Protein AF-0000000081563243 (afdb_homodimer)

Radius of gyration: 17.94 Å; Cα contacts (8 Å, |Δi|>4): 185; chains: 2; bounding box: 34×56×51 Å

InterPro domains:
  IPR045011 Arogenate dehydrogenase 1/2 [PTHR43207] (1-95)
  IPR059064 TYRAAT2-like, C-terminal domain [PF26213] (26-97)

Organism: NCBI:txid168488

Sequence (200 aa):
MMEMTCEVHDKLSARSQFLTHTIGRVFSEMEVEPTPIDTKGFQKLVQVKDSTSRDSFDLFSGLFIHNRFAKEQLMNIELAVETITQQLVKRMNEEADPSIMMEMTCEVHDKLSARSQFLTHTIGRVFSEMEVEPTPIDTKGFQKLVQVKDSTSRDSFDLFSGLFIHNRFAKEQLMNIELAVETITQQLVKRMNEEADPSI

Secondary structure (DSSP, 8-state):
-----HHHHHHHHHHHHHHHHHHHHHHHHTT----TT--HHHHHHHHHHHHHHTS-HHHHHHHHHT-TTHHHHHHHHHHHHHHHHHHHHHHHHHHH-TT-/-----HHHHHHHHHHHHHHHHHHHHHHHHTT----TT--HHHHHHHHHHHHHHTS-HHHHHHHHHT-TTHHHHHHHHHHHHHHHHHHHHHHHHHHH-TT-

Structure (mmCIF, N/CA/C/O backbone):
data_AF-0000000081563243-model_v1
#
loop_
_entity.id
_entity.type
_entity.pdbx_description
1 polymer 'Uncharacterized protein'
#
loop_
_atom_site.group_PDB
_atom_site.id
_atom_site.type_symbol
_atom_site.label_atom_id
_atom_site.label_alt_id
_atom_site.label_comp_id
_atom_site.label_asym_id
_atom_site.label_entity_id
_atom_site.label_seq_id
_atom_site.pdbx_PDB_ins_code
_atom_site.Cartn_x
_atom_site.Cartn_y
_atom_site.Cartn_z
_atom_site.occupancy
_atom_site.B_iso_or_equiv
_atom_site.auth_seq_id
_atom_site.auth_comp_id
_atom_site.auth_asym_id
_atom_site.auth_atom_id
_atom_site.pdbx_PDB_model_num
ATOM 1 N N . MET A 1 1 ? -12.469 25.234 -12.297 1 55.84 1 MET A N 1
ATOM 2 C CA . MET A 1 1 ? -11.953 25.125 -10.938 1 55.84 1 MET A CA 1
ATOM 3 C C . MET A 1 1 ? -13.07 24.797 -9.953 1 55.84 1 MET A C 1
ATOM 5 O O . MET A 1 1 ? -14.164 25.359 -10.039 1 55.84 1 MET A O 1
ATOM 9 N N . MET A 1 2 ? -13.227 23.438 -9.609 1 67.94 2 MET A N 1
ATOM 10 C CA . MET A 1 2 ? -14.344 23.047 -8.758 1 67.94 2 MET A CA 1
ATOM 11 C C . MET A 1 2 ? -14.352 23.875 -7.473 1 67.94 2 MET A C 1
ATOM 13 O O . MET A 1 2 ? -13.297 24.156 -6.906 1 67.94 2 MET A O 1
ATOM 17 N N . GLU A 1 3 ? -15.438 24.469 -7.305 1 85.25 3 GLU A N 1
ATOM 18 C CA . GLU A 1 3 ? -15.625 25.297 -6.121 1 85.25 3 GLU A CA 1
ATOM 19 C C . GLU A 1 3 ? -15.547 24.469 -4.844 1 85.25 3 GLU A C 1
ATOM 21 O O . GLU A 1 3 ? -16.266 23.469 -4.703 1 85.25 3 GLU A O 1
ATOM 26 N N . MET A 1 4 ? -14.484 24.562 -4.047 1 89.69 4 MET A N 1
ATOM 27 C CA . MET A 1 4 ? -14.375 23.969 -2.715 1 89.69 4 MET A CA 1
ATOM 28 C C . MET A 1 4 ? -13.82 24.984 -1.72 1 89.69 4 MET A C 1
ATOM 30 O O . MET A 1 4 ? -13.172 25.953 -2.113 1 89.69 4 MET A O 1
ATOM 34 N N . THR A 1 5 ? -14.266 24.766 -0.479 1 94.31 5 THR A N 1
ATOM 35 C CA . THR A 1 5 ? -13.719 25.625 0.562 1 94.31 5 THR A CA 1
ATOM 36 C C . THR A 1 5 ? -12.258 25.266 0.838 1 94.31 5 THR A C 1
ATOM 38 O O . THR A 1 5 ? -11.797 24.188 0.49 1 94.31 5 THR A O 1
ATOM 41 N N . CYS A 1 6 ? -11.523 26.25 1.399 1 93.88 6 CYS A N 1
ATOM 42 C CA . CYS A 1 6 ? -10.133 26.016 1.777 1 93.88 6 CYS A CA 1
ATOM 43 C C . CYS A 1 6 ? -10.016 24.828 2.723 1 93.88 6 CYS A C 1
ATOM 45 O O . CYS A 1 6 ? -9.062 24.047 2.633 1 93.88 6 CYS A O 1
ATOM 47 N N . GLU A 1 7 ? -11 24.656 3.561 1 93.5 7 GLU A N 1
ATOM 48 C CA . GLU A 1 7 ? -10.992 23.562 4.527 1 93.5 7 GLU A CA 1
ATOM 49 C C . GLU A 1 7 ? -11.102 22.203 3.834 1 93.5 7 GLU A C 1
ATOM 51 O O . GLU A 1 7 ? -10.352 21.281 4.152 1 93.5 7 GLU A O 1
ATOM 56 N N . VAL A 1 8 ? -12.039 22.125 2.938 1 94.81 8 VAL A N 1
ATOM 57 C CA . VAL A 1 8 ? -12.227 20.875 2.193 1 94.81 8 VAL A CA 1
ATOM 58 C C . VAL A 1 8 ? -10.992 20.594 1.338 1 94.81 8 VAL A C 1
ATOM 60 O O . VAL A 1 8 ? -10.523 19.469 1.272 1 94.81 8 VAL A O 1
ATOM 63 N N . HIS A 1 9 ? -10.539 21.625 0.749 1 96.12 9 HIS A N 1
ATOM 64 C CA . HIS A 1 9 ? -9.336 21.516 -0.06 1 96.12 9 HIS A CA 1
ATOM 65 C C . HIS A 1 9 ? -8.172 20.953 0.756 1 96.12 9 HIS A C 1
ATOM 67 O O . HIS A 1 9 ? -7.543 19.984 0.35 1 96.12 9 HIS A O 1
ATOM 73 N N . ASP A 1 10 ? -7.906 21.5 1.882 1 93.88 10 ASP A N 1
ATOM 74 C CA . ASP A 1 10 ? -6.801 21.078 2.742 1 93.88 10 ASP A CA 1
ATOM 75 C C . ASP A 1 10 ? -6.98 19.641 3.217 1 93.88 10 ASP A C 1
ATOM 77 O O . ASP A 1 10 ? -6.016 18.875 3.285 1 93.88 10 ASP A O 1
ATOM 81 N N . LYS A 1 11 ? -8.141 19.297 3.531 1 94.31 11 LYS A N 1
ATOM 82 C CA . LYS A 1 11 ? -8.445 17.938 3.988 1 94.31 11 LYS A CA 1
ATOM 83 C C . LYS A 1 11 ? -8.133 16.906 2.908 1 94.31 11 LYS A C 1
ATOM 85 O O . LYS A 1 11 ? -7.461 15.914 3.17 1 94.31 11 LYS A O 1
ATOM 90 N N . LEU A 1 12 ? -8.617 17.188 1.706 1 95.75 12 LEU A N 1
ATOM 91 C CA . LEU A 1 12 ? -8.414 16.266 0.588 1 95.75 12 LEU A CA 1
ATOM 92 C C . LEU A 1 12 ? -6.938 16.172 0.224 1 95.75 12 LEU A C 1
ATOM 94 O O . LEU A 1 12 ? -6.434 15.078 -0.053 1 95.75 12 LEU A O 1
ATOM 98 N N . SER A 1 13 ? -6.293 17.328 0.278 1 96.56 13 SER A N 1
ATOM 99 C CA . SER A 1 13 ? -4.871 17.359 -0.043 1 96.56 13 SER A CA 1
ATOM 100 C C . SER A 1 13 ? -4.055 16.562 0.966 1 96.56 13 SER A C 1
ATOM 102 O O . SER A 1 13 ? -3.211 15.75 0.585 1 96.56 13 SER A O 1
ATOM 104 N N . ALA A 1 14 ? -4.32 16.781 2.219 1 95.44 14 ALA A N 1
ATOM 105 C CA . ALA A 1 14 ? -3.58 16.094 3.279 1 95.44 14 ALA A CA 1
ATOM 106 C C . ALA A 1 14 ? -3.811 14.594 3.23 1 95.44 14 ALA A C 1
ATOM 108 O O . ALA A 1 14 ? -2.871 13.805 3.389 1 95.44 14 ALA A O 1
ATOM 109 N N . ARG A 1 15 ? -4.988 14.195 2.969 1 96.25 15 ARG A N 1
ATOM 110 C CA . ARG A 1 15 ? -5.32 12.773 2.898 1 96.25 15 ARG A CA 1
ATOM 111 C C . ARG A 1 15 ? -4.586 12.094 1.746 1 96.25 15 ARG A C 1
ATOM 113 O O . ARG A 1 15 ? -3.965 11.047 1.93 1 96.25 15 ARG A O 1
ATOM 120 N N . SER A 1 16 ? -4.66 12.711 0.57 1 97.81 16 SER A N 1
ATOM 121 C CA . SER A 1 16 ? -4.027 12.133 -0.612 1 97.81 16 SER A CA 1
ATOM 122 C C . SER A 1 16 ? -2.512 12.062 -0.447 1 97.81 16 SER A C 1
ATOM 124 O O . SER A 1 16 ? -1.89 11.062 -0.812 1 97.81 16 SER A O 1
ATOM 126 N N . GLN A 1 17 ? -1.971 13.133 0.126 1 97.75 17 GLN A N 1
ATOM 127 C CA . GLN A 1 17 ? -0.528 13.156 0.344 1 97.75 17 GLN A CA 1
ATOM 128 C C . GLN A 1 17 ? -0.112 12.117 1.377 1 97.75 17 GLN A C 1
ATOM 130 O O . GLN A 1 17 ? 0.866 11.391 1.176 1 97.75 17 GLN A O 1
ATOM 135 N N . PHE A 1 18 ? -0.874 11.977 2.408 1 98.62 18 PHE A N 1
ATOM 136 C CA . PHE A 1 18 ? -0.539 11.023 3.465 1 98.62 18 PHE A CA 1
ATOM 137 C C . PHE A 1 18 ? -0.599 9.594 2.945 1 98.62 18 PHE A C 1
ATOM 139 O O . PHE A 1 18 ? 0.328 8.812 3.162 1 98.62 18 PHE A O 1
ATOM 146 N N . LEU A 1 19 ? -1.654 9.258 2.236 1 98.62 19 LEU A N 1
ATOM 147 C CA . LEU A 1 19 ? -1.824 7.91 1.7 1 98.62 19 LEU A CA 1
ATOM 148 C C . LEU A 1 19 ? -0.729 7.586 0.691 1 98.62 19 LEU A C 1
ATOM 150 O O . LEU A 1 19 ? -0.174 6.484 0.702 1 98.62 19 LEU A O 1
ATOM 154 N N . THR A 1 20 ? -0.361 8.562 -0.143 1 98.81 20 THR A N 1
ATOM 155 C CA . THR A 1 20 ? 0.676 8.383 -1.153 1 98.81 20 THR A CA 1
ATOM 156 C C . THR A 1 20 ? 2.027 8.109 -0.5 1 98.81 20 THR A C 1
ATOM 158 O O . THR A 1 20 ? 2.707 7.145 -0.854 1 98.81 20 THR A O 1
ATOM 161 N N . HIS A 1 21 ? 2.365 8.93 0.481 1 98.88 21 HIS A N 1
ATOM 162 C CA . HIS A 1 21 ? 3.641 8.766 1.172 1 98.88 21 HIS A CA 1
ATOM 163 C C . HIS A 1 21 ? 3.682 7.461 1.958 1 98.88 21 HIS A C 1
ATOM 165 O O . HIS A 1 21 ? 4.73 6.82 2.047 1 98.88 21 HIS A O 1
ATOM 171 N N . THR A 1 22 ? 2.586 7.062 2.525 1 98.81 22 THR A N 1
ATOM 172 C CA . THR A 1 22 ? 2.553 5.824 3.295 1 98.81 22 THR A CA 1
ATOM 173 C C . THR A 1 22 ? 2.881 4.629 2.408 1 98.81 22 THR A C 1
ATOM 175 O O . TH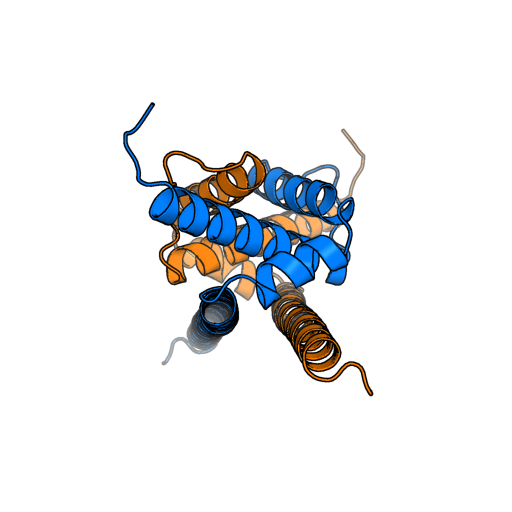R A 1 22 ? 3.748 3.818 2.746 1 98.81 22 THR A O 1
ATOM 178 N N . ILE A 1 23 ? 2.279 4.551 1.239 1 98.88 23 ILE A N 1
ATOM 179 C CA . ILE A 1 23 ? 2.521 3.434 0.333 1 98.88 23 ILE A CA 1
ATOM 180 C C . ILE A 1 23 ? 3.969 3.469 -0.155 1 98.88 23 ILE A C 1
ATOM 182 O O . ILE A 1 23 ? 4.645 2.438 -0.189 1 98.88 23 ILE A O 1
ATOM 186 N N . GLY A 1 24 ? 4.426 4.645 -0.528 1 98.81 24 GLY A N 1
ATOM 187 C CA . GLY A 1 24 ? 5.812 4.762 -0.949 1 98.81 24 GLY A CA 1
ATOM 188 C C . GLY A 1 24 ? 6.801 4.305 0.111 1 98.81 24 GLY A C 1
ATOM 189 O O . GLY A 1 24 ? 7.762 3.596 -0.192 1 98.81 24 GLY A O 1
ATOM 190 N N . ARG A 1 25 ? 6.566 4.68 1.314 1 98.75 25 ARG A N 1
ATOM 191 C CA . ARG A 1 25 ? 7.461 4.336 2.414 1 98.75 25 ARG A CA 1
ATOM 192 C C . ARG A 1 25 ? 7.391 2.848 2.734 1 98.75 25 ARG A C 1
ATOM 194 O O . ARG A 1 25 ? 8.406 2.232 3.072 1 98.75 25 ARG A O 1
ATOM 201 N N . VAL A 1 26 ? 6.215 2.289 2.68 1 98.81 26 VAL A N 1
ATOM 202 C CA . VAL A 1 26 ? 6.062 0.851 2.869 1 98.81 26 VAL A CA 1
ATOM 203 C C . VAL A 1 26 ? 6.902 0.104 1.835 1 98.81 26 VAL A C 1
ATOM 205 O O . VAL A 1 26 ? 7.664 -0.803 2.182 1 98.81 26 VAL A O 1
ATOM 208 N N . PHE A 1 27 ? 6.836 0.509 0.575 1 98.75 27 PHE A N 1
ATOM 209 C CA . PHE A 1 27 ? 7.586 -0.147 -0.491 1 98.75 27 PHE A CA 1
ATOM 210 C C . PHE A 1 27 ? 9.078 0.096 -0.331 1 98.75 27 PHE A C 1
ATOM 212 O O . PHE A 1 27 ? 9.891 -0.766 -0.67 1 98.75 27 PHE A O 1
ATOM 219 N N . SER A 1 28 ? 9.438 1.279 0.193 1 98.69 28 SER A N 1
ATOM 220 C CA . SER A 1 28 ? 10.836 1.542 0.49 1 98.69 28 SER A CA 1
ATOM 221 C C . SER A 1 28 ? 11.359 0.608 1.578 1 98.69 28 SER A C 1
ATOM 223 O O . SER A 1 28 ? 12.453 0.05 1.456 1 98.69 28 SER A O 1
ATOM 225 N N . GLU A 1 29 ? 10.562 0.466 2.631 1 98.44 29 GLU A N 1
ATOM 226 C CA . GLU A 1 29 ? 10.914 -0.44 3.721 1 98.44 29 GLU A CA 1
ATOM 227 C C . GLU A 1 29 ? 11.086 -1.87 3.215 1 98.44 29 GLU A C 1
ATOM 229 O O . GLU A 1 29 ? 11.961 -2.602 3.688 1 98.44 29 GLU A O 1
ATOM 234 N N . MET A 1 30 ? 10.328 -2.26 2.197 1 98.31 30 MET A N 1
ATOM 235 C CA . MET A 1 30 ? 10.367 -3.6 1.619 1 98.31 30 MET A CA 1
ATOM 236 C C . MET A 1 30 ? 11.492 -3.715 0.597 1 98.31 30 MET A C 1
ATOM 238 O O . MET A 1 30 ? 11.727 -4.789 0.038 1 98.31 30 MET A O 1
ATOM 242 N N . GLU A 1 31 ? 12.117 -2.611 0.288 1 97.88 31 GLU A N 1
ATOM 243 C CA . GLU A 1 31 ? 13.211 -2.566 -0.674 1 97.88 31 GLU A CA 1
ATOM 244 C C . GLU A 1 31 ? 12.758 -3.045 -2.051 1 97.88 31 GLU A C 1
ATOM 246 O O . GLU A 1 31 ? 13.461 -3.812 -2.709 1 97.88 31 GLU A O 1
ATOM 251 N N . VAL A 1 32 ? 11.578 -2.643 -2.438 1 98 32 VAL A N 1
ATOM 252 C CA . VAL A 1 32 ? 11.039 -2.984 -3.748 1 98 32 VAL A CA 1
ATOM 253 C C . VAL A 1 32 ? 11.797 -2.223 -4.836 1 98 32 VAL A C 1
ATOM 255 O O . VAL A 1 32 ? 12.039 -1.021 -4.707 1 98 32 VAL A O 1
ATOM 258 N N . GLU A 1 33 ? 12.211 -2.906 -5.859 1 97.12 33 GLU A N 1
ATOM 259 C CA . GLU A 1 33 ? 12.938 -2.316 -6.973 1 97.12 33 GLU A CA 1
ATOM 260 C C . GLU A 1 33 ? 12.305 -2.686 -8.312 1 97.12 33 GLU A C 1
ATOM 262 O O . GLU A 1 33 ? 11.641 -3.721 -8.422 1 97.12 33 GLU A O 1
ATOM 267 N N . PRO A 1 34 ? 12.492 -1.812 -9.312 1 97.06 34 PRO A N 1
ATOM 268 C CA . PRO A 1 34 ? 11.984 -2.145 -10.641 1 97.06 34 PRO A CA 1
ATOM 269 C C . PRO A 1 34 ? 12.617 -3.41 -11.219 1 97.06 34 PRO A C 1
ATOM 271 O O . PRO A 1 34 ? 13.734 -3.77 -10.844 1 97.06 34 PRO A O 1
ATOM 274 N N . THR A 1 35 ? 11.898 -4.086 -12.031 1 95.75 35 THR A N 1
ATOM 275 C CA . THR A 1 35 ? 12.398 -5.238 -12.766 1 95.75 35 THR A CA 1
ATOM 276 C C . THR A 1 35 ? 12.297 -5.004 -14.273 1 95.75 35 THR A C 1
ATOM 278 O O . THR A 1 35 ? 11.562 -4.117 -14.719 1 95.75 35 THR A O 1
ATOM 281 N N . PRO A 1 36 ? 12.977 -5.781 -15.07 1 94.88 36 PRO A N 1
ATOM 282 C CA . PRO A 1 36 ? 12.93 -5.602 -16.516 1 94.88 36 PRO A CA 1
ATOM 283 C C . PRO A 1 36 ? 11.57 -5.957 -17.125 1 94.88 36 PRO A C 1
ATOM 285 O O . PRO A 1 36 ? 11.305 -5.641 -18.281 1 94.88 36 PRO A O 1
ATOM 288 N N . ILE A 1 37 ? 10.633 -6.582 -16.312 1 96.12 37 ILE A N 1
ATOM 289 C CA . ILE A 1 37 ? 9.398 -7.07 -16.906 1 96.12 37 ILE A CA 1
ATOM 290 C C . ILE A 1 37 ? 8.195 -6.527 -16.141 1 96.12 37 ILE A C 1
ATOM 292 O O . ILE A 1 37 ? 7.141 -7.16 -16.094 1 96.12 37 ILE A O 1
ATOM 296 N N . ASP A 1 38 ? 8.414 -5.438 -15.547 1 96.56 38 ASP A N 1
ATOM 297 C CA . ASP A 1 38 ? 7.344 -4.867 -14.734 1 96.56 38 ASP A CA 1
ATOM 298 C C . ASP A 1 38 ? 6.098 -4.602 -15.578 1 96.56 38 ASP A C 1
ATOM 300 O O . ASP A 1 38 ? 6.199 -4.105 -16.703 1 96.56 38 ASP A O 1
ATOM 304 N N . THR A 1 39 ? 4.926 -4.949 -15.031 1 96.38 39 THR A N 1
ATOM 305 C CA . THR A 1 39 ? 3.66 -4.48 -15.586 1 96.38 39 THR A CA 1
ATOM 306 C C . THR A 1 39 ? 3.502 -2.979 -15.383 1 96.38 39 THR A C 1
ATOM 308 O O . THR A 1 39 ? 4.219 -2.377 -14.578 1 96.38 39 THR A O 1
ATOM 311 N N . LYS A 1 40 ? 2.557 -2.412 -16.031 1 97.31 40 LYS A N 1
ATOM 312 C CA . LYS A 1 40 ? 2.271 -0.991 -15.852 1 97.31 40 LYS A CA 1
ATOM 313 C C . LYS A 1 40 ? 1.858 -0.686 -14.414 1 97.31 40 LYS A C 1
ATOM 315 O O . LYS A 1 40 ? 2.271 0.328 -13.844 1 97.31 40 LYS A O 1
ATOM 320 N N . GLY A 1 41 ? 1.002 -1.52 -13.859 1 98.25 41 GLY A N 1
ATOM 321 C CA . GLY A 1 41 ? 0.572 -1.332 -12.484 1 98.25 41 GLY A CA 1
ATOM 322 C C . GLY A 1 41 ? 1.722 -1.321 -11.492 1 98.25 41 GLY A C 1
ATOM 323 O O . GLY A 1 41 ? 1.784 -0.458 -10.617 1 98.25 41 GLY A O 1
ATOM 324 N N . PHE A 1 42 ? 2.631 -2.195 -11.711 1 98.69 42 PHE A N 1
ATOM 325 C CA . PHE A 1 42 ? 3.773 -2.275 -10.812 1 98.69 42 PHE A CA 1
ATOM 326 C C . PHE A 1 42 ? 4.703 -1.084 -11.008 1 98.69 42 PHE A C 1
ATOM 328 O O . PHE A 1 42 ? 5.246 -0.549 -10.039 1 98.69 42 PHE A O 1
ATOM 335 N N . GLN A 1 43 ? 4.848 -0.638 -12.203 1 98.62 43 GLN A N 1
ATOM 336 C CA . GLN A 1 43 ? 5.652 0.544 -12.484 1 98.62 43 GLN A CA 1
ATOM 337 C C . GLN A 1 43 ? 5.113 1.768 -11.75 1 98.62 43 GLN A C 1
ATOM 339 O O . GLN A 1 43 ? 5.883 2.594 -11.258 1 98.62 43 GLN A O 1
ATOM 344 N N . LYS A 1 44 ? 3.809 1.881 -11.672 1 98.81 44 LYS A N 1
ATOM 345 C CA . LYS A 1 44 ? 3.191 2.992 -10.953 1 98.81 44 LYS A CA 1
ATOM 346 C C . LYS A 1 44 ? 3.553 2.959 -9.477 1 98.81 44 LYS A C 1
ATOM 348 O O . LYS A 1 44 ? 3.883 3.992 -8.891 1 98.81 44 LYS A O 1
ATOM 353 N N . LEU A 1 45 ? 3.525 1.773 -8.906 1 98.81 45 LEU A N 1
ATOM 354 C CA . LEU A 1 45 ? 3.861 1.629 -7.488 1 98.81 45 LEU A CA 1
ATOM 355 C C . LEU A 1 45 ? 5.328 1.969 -7.242 1 98.81 45 LEU A C 1
ATOM 357 O O . LEU A 1 45 ? 5.656 2.631 -6.254 1 98.81 45 LEU A O 1
ATOM 361 N N . VAL A 1 46 ? 6.18 1.537 -8.195 1 98.81 46 VAL A N 1
ATOM 362 C CA . VAL A 1 46 ? 7.605 1.818 -8.078 1 98.81 46 VAL A CA 1
ATOM 363 C C . VAL A 1 46 ? 7.852 3.32 -8.211 1 98.81 46 VAL A C 1
ATOM 365 O O . VAL A 1 46 ? 8.688 3.887 -7.5 1 98.81 46 VAL A O 1
ATOM 368 N N . GLN A 1 47 ? 7.121 3.945 -9.062 1 98.69 47 GLN A N 1
ATOM 369 C CA . GLN A 1 47 ? 7.25 5.387 -9.234 1 98.69 47 GLN A CA 1
ATOM 370 C C . GLN A 1 47 ? 6.816 6.137 -7.977 1 98.69 47 GLN A C 1
ATOM 372 O O . GLN A 1 47 ? 7.441 7.125 -7.59 1 98.69 47 GLN A O 1
ATOM 377 N N . VAL A 1 48 ? 5.73 5.695 -7.383 1 98.81 48 VAL A N 1
ATOM 378 C CA . VAL A 1 48 ? 5.281 6.293 -6.133 1 98.81 48 VAL A CA 1
ATOM 379 C C . VAL A 1 48 ? 6.367 6.148 -5.07 1 98.81 48 VAL A C 1
ATOM 381 O O . VAL A 1 48 ? 6.711 7.117 -4.387 1 98.81 48 VAL A O 1
ATOM 384 N N . LYS A 1 49 ? 6.906 4.945 -4.957 1 98.88 49 LYS A N 1
ATOM 385 C CA . LYS A 1 49 ? 7.996 4.699 -4.016 1 98.88 49 LYS A CA 1
ATOM 386 C C . LYS A 1 49 ? 9.164 5.648 -4.266 1 98.88 49 LYS A C 1
ATOM 388 O O . LYS A 1 49 ? 9.656 6.293 -3.338 1 98.88 49 LYS A O 1
ATOM 393 N N . ASP A 1 50 ? 9.578 5.75 -5.512 1 98.44 50 ASP A N 1
ATOM 394 C CA . ASP A 1 50 ? 10.766 6.535 -5.844 1 98.44 50 ASP A CA 1
ATOM 395 C C . ASP A 1 50 ? 10.523 8.023 -5.586 1 98.44 50 ASP A C 1
ATOM 397 O O . ASP A 1 50 ? 11.414 8.719 -5.094 1 98.44 50 ASP A O 1
ATOM 401 N N . SER A 1 51 ? 9.336 8.438 -5.887 1 97.94 51 SER A N 1
ATOM 402 C CA . SER A 1 51 ? 9.016 9.844 -5.711 1 97.94 51 SER A CA 1
ATOM 403 C C . SER A 1 51 ? 8.945 10.219 -4.23 1 97.94 51 SER A C 1
ATOM 405 O O . SER A 1 51 ? 9.492 11.234 -3.816 1 97.94 51 SER A O 1
ATOM 407 N N . THR A 1 52 ? 8.312 9.43 -3.412 1 98.31 52 THR A N 1
ATOM 408 C CA . THR A 1 52 ? 8.141 9.75 -1.999 1 98.31 52 THR A CA 1
ATOM 409 C C . THR A 1 52 ? 9.445 9.523 -1.232 1 98.31 52 THR A C 1
ATOM 411 O O . THR A 1 52 ? 9.688 10.156 -0.204 1 98.31 52 THR A O 1
ATOM 414 N N . SER A 1 53 ? 10.328 8.625 -1.765 1 96.31 53 SER A N 1
ATOM 415 C CA . SER A 1 53 ? 11.602 8.359 -1.104 1 96.31 53 SER A CA 1
ATOM 416 C C . SER A 1 53 ? 12.539 9.562 -1.204 1 96.31 53 SER A C 1
ATOM 418 O O . SER A 1 53 ? 13.516 9.656 -0.457 1 96.31 53 SER A O 1
ATOM 420 N N . ARG A 1 54 ? 12.266 10.398 -2.105 1 97 54 ARG A N 1
ATOM 421 C CA . ARG A 1 54 ? 13.07 11.609 -2.262 1 97 54 ARG A CA 1
ATOM 422 C C . ARG A 1 54 ? 12.672 12.664 -1.231 1 97 54 ARG A C 1
ATOM 424 O O . ARG A 1 54 ? 13.43 13.594 -0.971 1 97 54 ARG A O 1
ATOM 431 N N . ASP A 1 55 ? 11.516 12.539 -0.701 1 97.56 55 ASP A N 1
ATOM 432 C CA . ASP A 1 55 ? 11.031 13.453 0.334 1 97.56 55 ASP A CA 1
ATOM 433 C C . ASP A 1 55 ? 11.562 13.047 1.708 1 97.56 55 ASP A C 1
ATOM 435 O O . ASP A 1 55 ? 11.812 11.867 1.962 1 97.56 55 ASP A O 1
ATOM 439 N N . SER A 1 56 ? 11.727 13.977 2.545 1 97.56 56 SER A N 1
ATOM 440 C CA . SER A 1 56 ? 12.211 13.719 3.896 1 97.56 56 SER A CA 1
ATOM 441 C C . SER A 1 56 ? 11.156 13 4.73 1 97.56 56 SER A C 1
ATOM 443 O O . SER A 1 56 ? 9.961 13.125 4.473 1 97.56 56 SER A O 1
ATOM 445 N N . PHE A 1 57 ? 11.641 12.281 5.711 1 97.5 57 PHE A N 1
ATOM 446 C CA . PHE A 1 57 ? 10.711 11.68 6.656 1 97.5 57 PHE A CA 1
ATOM 447 C C . PHE A 1 57 ? 9.969 12.758 7.445 1 97.5 57 PHE A C 1
ATOM 449 O O . PHE A 1 57 ? 8.812 12.562 7.836 1 97.5 57 PHE A O 1
ATOM 456 N N . ASP A 1 58 ? 10.602 13.93 7.594 1 97.56 58 ASP A N 1
ATOM 457 C CA . ASP A 1 58 ? 9.969 15.039 8.297 1 97.56 58 ASP A CA 1
ATOM 458 C C . ASP A 1 58 ? 8.703 15.492 7.578 1 97.56 58 ASP A C 1
ATOM 460 O O . ASP A 1 58 ? 7.707 15.844 8.219 1 97.56 58 ASP A O 1
ATOM 464 N N . LEU A 1 59 ? 8.828 15.555 6.312 1 97.81 59 LEU A N 1
ATOM 465 C CA . LEU A 1 59 ? 7.641 15.883 5.531 1 97.81 59 LEU A CA 1
ATOM 466 C C . LEU A 1 59 ? 6.531 14.859 5.766 1 97.81 59 LEU A C 1
ATOM 468 O O . LEU A 1 59 ? 5.398 15.227 6.082 1 97.81 59 LEU A O 1
ATOM 472 N N . PHE A 1 60 ? 6.898 13.594 5.676 1 98.5 60 PHE A N 1
ATOM 473 C CA . PHE A 1 60 ? 5.945 12.508 5.852 1 98.5 60 PHE A CA 1
ATOM 474 C C . PHE A 1 60 ? 5.359 12.523 7.258 1 98.5 60 PHE A C 1
ATOM 476 O O . PHE A 1 60 ? 4.137 12.484 7.426 1 98.5 60 PHE A O 1
ATOM 483 N N . SER A 1 61 ? 6.191 12.617 8.234 1 98.25 61 SER A N 1
ATOM 484 C CA . SER A 1 61 ? 5.688 12.625 9.609 1 98.25 61 SER A CA 1
ATOM 485 C C . SER A 1 61 ? 4.867 13.875 9.883 1 98.25 61 SER A C 1
ATOM 487 O O . SER A 1 61 ? 3.914 13.844 10.672 1 98.25 61 SER A O 1
ATOM 489 N N . GLY A 1 62 ? 5.184 15.023 9.273 1 97.81 62 GLY A N 1
ATOM 490 C CA . GLY A 1 62 ? 4.371 16.234 9.398 1 97.81 62 GLY A CA 1
ATOM 491 C C . GLY A 1 62 ? 2.949 16.047 8.906 1 97.81 62 GLY A C 1
ATOM 492 O O . GLY A 1 62 ? 2.004 16.547 9.516 1 97.81 62 GLY A O 1
ATOM 493 N N . LEU A 1 63 ? 2.76 15.312 7.785 1 98 63 LEU A N 1
ATOM 494 C CA . LEU A 1 63 ? 1.436 15.008 7.254 1 98 63 LEU A CA 1
ATOM 495 C C . LEU A 1 63 ? 0.622 14.195 8.25 1 98 63 LEU A C 1
ATOM 497 O O . LEU A 1 63 ? -0.604 14.312 8.305 1 98 63 LEU A O 1
ATOM 501 N N . PHE A 1 64 ? 1.331 13.383 9.07 1 98.5 64 PHE A N 1
ATOM 502 C CA . PHE A 1 64 ? 0.697 12.555 10.086 1 98.5 64 PHE A CA 1
ATOM 503 C C . PHE A 1 64 ? 0.376 13.375 11.328 1 98.5 64 PHE A C 1
ATOM 505 O O . PHE A 1 64 ? -0.761 13.375 11.805 1 98.5 64 PHE A O 1
ATOM 512 N N . ILE A 1 65 ? 1.312 14.172 11.797 1 97.69 65 ILE A N 1
ATOM 513 C CA . ILE A 1 65 ? 1.235 14.852 13.078 1 97.69 65 ILE A CA 1
ATOM 514 C C . ILE A 1 65 ? 0.256 16.016 12.992 1 97.69 65 ILE A C 1
ATOM 516 O O . ILE A 1 65 ? -0.479 16.297 13.938 1 97.69 65 ILE A O 1
ATOM 520 N N . HIS A 1 66 ? 0.172 16.703 11.789 1 95.19 66 HIS A N 1
ATOM 521 C CA . HIS A 1 66 ? -0.611 17.922 11.688 1 95.19 66 HIS A CA 1
ATOM 522 C C . HIS A 1 66 ? -1.933 17.672 10.969 1 95.19 66 HIS A C 1
ATOM 524 O O . HIS A 1 66 ? -2.646 18.625 10.617 1 95.19 66 HIS A O 1
ATOM 530 N N . ASN A 1 67 ? -2.199 16.469 10.672 1 95.38 67 ASN A N 1
ATOM 531 C CA . ASN A 1 67 ? -3.463 16.078 10.055 1 95.38 67 ASN A CA 1
ATOM 532 C C . ASN A 1 67 ? -4.32 15.258 11.016 1 95.38 67 ASN A C 1
ATOM 534 O O . ASN A 1 67 ? -4.008 14.102 11.297 1 95.38 67 ASN A O 1
ATOM 538 N N . ARG A 1 68 ? -5.402 15.781 11.477 1 93.88 68 ARG A N 1
ATOM 539 C CA . ARG A 1 6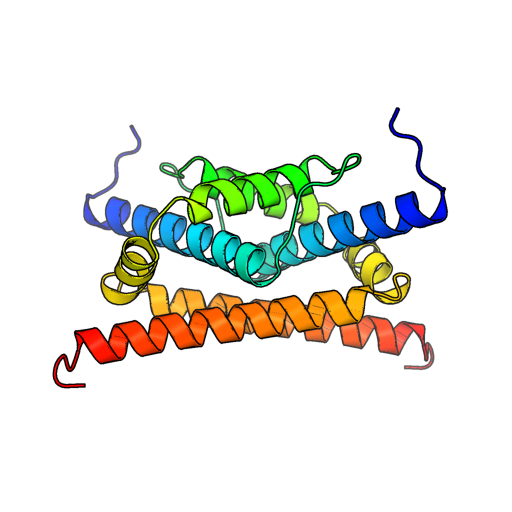8 ? -6.207 15.164 12.523 1 93.88 68 ARG A CA 1
ATOM 540 C C . ARG A 1 68 ? -6.824 13.859 12.039 1 93.88 68 ARG A C 1
ATOM 542 O O . ARG A 1 68 ? -7.258 13.031 12.852 1 93.88 68 ARG A O 1
ATOM 549 N N . PHE A 1 69 ? -6.879 13.594 10.766 1 94.75 69 PHE A N 1
ATOM 550 C CA . PHE A 1 69 ? -7.504 12.391 10.234 1 94.75 69 PHE A CA 1
ATOM 551 C C . PHE A 1 69 ? -6.453 11.328 9.906 1 94.75 69 PHE A C 1
ATOM 553 O O . PHE A 1 69 ? -6.789 10.203 9.547 1 94.75 69 PHE A O 1
ATOM 560 N N . ALA A 1 70 ? -5.18 11.703 10 1 97.25 70 ALA A N 1
ATOM 561 C CA . ALA A 1 70 ? -4.105 10.82 9.539 1 97.25 70 ALA A CA 1
ATOM 562 C C . ALA A 1 70 ? -4.039 9.555 10.383 1 97.25 70 ALA A C 1
ATOM 564 O O . ALA A 1 70 ? -3.766 8.469 9.867 1 97.25 70 ALA A O 1
ATOM 565 N N . LYS A 1 71 ? -4.305 9.633 11.656 1 97 71 LYS A N 1
ATOM 566 C CA . LYS A 1 71 ? -4.301 8.453 12.516 1 97 71 LYS A CA 1
ATOM 567 C C . LYS A 1 71 ? -5.367 7.449 12.078 1 97 71 LYS A C 1
ATOM 569 O O . LYS A 1 71 ? -5.105 6.246 12.016 1 97 71 LYS A O 1
ATOM 574 N N . GLU A 1 72 ? -6.5 7.98 11.883 1 97.19 72 GLU A N 1
ATOM 575 C CA . GLU A 1 72 ? -7.582 7.121 11.406 1 97.19 72 GLU A CA 1
ATOM 576 C C . GLU A 1 72 ? -7.23 6.48 10.07 1 97.19 72 GLU A C 1
ATOM 578 O O . GLU A 1 72 ? -7.516 5.301 9.844 1 97.19 72 GLU A O 1
ATOM 583 N N . GLN A 1 73 ? -6.648 7.266 9.18 1 97.62 73 GLN A N 1
ATOM 584 C CA . GLN A 1 73 ? -6.23 6.738 7.883 1 97.62 73 GLN A CA 1
ATOM 585 C C . GLN A 1 73 ? -5.211 5.617 8.047 1 97.62 73 GLN A C 1
ATOM 587 O O . GLN A 1 73 ? -5.27 4.609 7.34 1 97.62 73 GLN A O 1
ATOM 592 N N . LEU A 1 74 ? -4.297 5.812 8.922 1 98.38 74 LEU A N 1
ATOM 593 C CA . LEU A 1 74 ? -3.289 4.797 9.195 1 98.38 74 LEU A CA 1
ATOM 594 C C . LEU A 1 74 ? -3.932 3.523 9.734 1 98.38 74 LEU A C 1
ATOM 596 O O . LEU A 1 74 ? -3.586 2.42 9.312 1 98.38 74 LEU A O 1
ATOM 600 N N . MET A 1 75 ? -4.879 3.656 10.656 1 97.88 75 MET A N 1
ATOM 601 C CA . MET A 1 75 ? -5.605 2.518 11.211 1 97.88 75 MET A CA 1
ATOM 602 C C . MET A 1 75 ? -6.391 1.793 10.117 1 97.88 75 MET A C 1
ATOM 604 O O . MET A 1 75 ? -6.469 0.562 10.117 1 97.88 75 MET A O 1
ATOM 608 N N . ASN A 1 76 ? -6.934 2.531 9.227 1 98.38 76 ASN A N 1
ATOM 609 C CA . ASN A 1 76 ? -7.684 1.937 8.125 1 98.38 76 ASN A CA 1
ATOM 610 C C . ASN A 1 76 ? -6.777 1.111 7.215 1 98.38 76 ASN A C 1
ATOM 612 O O . ASN A 1 76 ? -7.195 0.076 6.695 1 98.38 76 ASN A O 1
ATOM 616 N N . ILE A 1 77 ? -5.559 1.592 6.977 1 98.75 77 ILE A N 1
ATOM 617 C CA . ILE A 1 77 ? -4.602 0.828 6.188 1 98.75 77 ILE A CA 1
ATOM 618 C C . ILE A 1 77 ? -4.293 -0.494 6.887 1 98.75 77 ILE A C 1
ATOM 620 O O . ILE A 1 77 ? -4.324 -1.557 6.262 1 98.75 77 ILE A O 1
ATOM 624 N N . GLU A 1 78 ? -4.008 -0.429 8.164 1 98.69 78 GLU A N 1
ATOM 625 C CA . GLU A 1 78 ? -3.699 -1.632 8.93 1 98.69 78 GLU A CA 1
ATOM 626 C C . GLU A 1 78 ? -4.859 -2.623 8.891 1 98.69 78 GLU A C 1
ATOM 628 O O . GLU A 1 78 ? -4.652 -3.82 8.68 1 98.69 78 GLU A O 1
ATOM 633 N N . LEU A 1 79 ? -6.047 -2.111 9.094 1 98.62 79 LEU A N 1
ATOM 634 C CA . LEU A 1 79 ? -7.234 -2.959 9.086 1 98.62 79 LEU A CA 1
ATOM 635 C C . LEU A 1 79 ? -7.461 -3.564 7.707 1 98.62 79 LEU A C 1
ATOM 637 O O . LEU A 1 79 ? -7.852 -4.73 7.594 1 98.62 79 LEU A O 1
ATOM 641 N N . ALA A 1 80 ? -7.281 -2.793 6.691 1 98.81 80 ALA A N 1
ATOM 642 C CA . ALA A 1 80 ? -7.457 -3.277 5.324 1 98.81 80 ALA A CA 1
ATOM 643 C C . ALA A 1 80 ? -6.453 -4.379 4.996 1 98.81 80 ALA A C 1
ATOM 645 O O . ALA A 1 80 ? -6.809 -5.395 4.395 1 98.81 80 ALA A O 1
ATOM 646 N N . VAL A 1 81 ? -5.195 -4.199 5.395 1 98.75 81 VAL A N 1
ATOM 647 C CA . VAL A 1 81 ? -4.176 -5.219 5.176 1 98.75 81 VAL A CA 1
ATOM 648 C C . VAL A 1 81 ? -4.562 -6.5 5.906 1 98.75 81 VAL A C 1
ATOM 650 O O . VAL A 1 81 ? -4.461 -7.598 5.348 1 98.75 81 VAL A O 1
ATOM 653 N N . GLU A 1 82 ? -5.02 -6.34 7.09 1 98.44 82 GLU A N 1
ATOM 654 C CA . GLU A 1 82 ? -5.457 -7.496 7.863 1 98.44 82 GLU A CA 1
ATOM 655 C C . GLU A 1 82 ? -6.629 -8.203 7.191 1 98.44 82 GLU A C 1
ATOM 657 O O . GLU A 1 82 ? -6.668 -9.43 7.129 1 98.44 82 GLU A O 1
ATOM 662 N N . THR A 1 83 ? -7.566 -7.457 6.738 1 98.69 83 THR A N 1
ATOM 663 C CA . THR A 1 83 ? -8.742 -8.008 6.07 1 98.69 83 THR A CA 1
ATOM 664 C C . THR A 1 83 ? -8.336 -8.797 4.828 1 98.69 83 THR A C 1
ATOM 666 O O . THR A 1 83 ? -8.797 -9.922 4.625 1 98.69 83 THR A O 1
ATOM 669 N N . ILE A 1 84 ? -7.449 -8.203 4.027 1 98.62 84 ILE A N 1
ATOM 670 C CA . ILE A 1 84 ? -6.98 -8.859 2.811 1 98.62 84 ILE A CA 1
ATOM 671 C C . ILE A 1 84 ? -6.234 -10.141 3.17 1 98.62 84 ILE A C 1
ATOM 673 O O . ILE A 1 84 ? -6.41 -11.172 2.52 1 98.62 84 ILE A O 1
ATOM 677 N N . THR A 1 85 ? -5.367 -10.055 4.191 1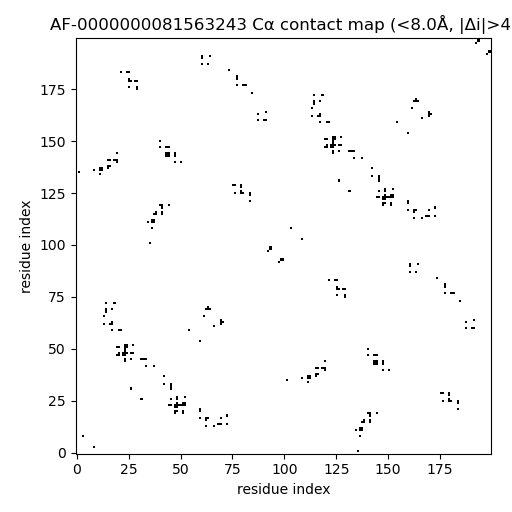 98.44 85 THR A N 1
ATOM 678 C CA . THR A 1 85 ? -4.629 -11.227 4.648 1 98.44 85 THR A CA 1
ATOM 679 C C . THR A 1 85 ? -5.586 -12.352 5.031 1 98.44 85 THR A C 1
ATOM 681 O O . THR A 1 85 ? -5.402 -13.5 4.613 1 98.44 85 THR A O 1
ATOM 684 N N . GLN A 1 86 ? -6.594 -12.023 5.727 1 98.44 86 GLN A N 1
ATOM 685 C CA . GLN A 1 86 ? -7.555 -13.023 6.184 1 98.44 86 GLN A CA 1
ATOM 686 C C . GLN A 1 86 ? -8.305 -13.641 5.012 1 98.44 86 GLN A C 1
ATOM 688 O O . GLN A 1 86 ? -8.57 -14.852 5.004 1 98.44 86 GLN A O 1
ATOM 693 N N . GLN A 1 87 ? -8.672 -12.836 4.082 1 98.38 87 GLN A N 1
ATOM 694 C CA . GLN A 1 87 ? -9.367 -13.328 2.896 1 98.38 87 GLN A CA 1
ATOM 695 C C . GLN A 1 87 ? -8.484 -14.305 2.113 1 98.38 87 GLN A C 1
ATOM 697 O O . GLN A 1 87 ? -8.969 -15.344 1.646 1 98.38 87 GLN A O 1
ATOM 702 N N . LEU A 1 88 ? -7.211 -13.977 1.979 1 98.44 88 LEU A N 1
ATOM 703 C CA . LEU A 1 88 ? -6.277 -14.82 1.236 1 98.44 88 LEU A CA 1
ATOM 704 C C . LEU A 1 88 ? -6.051 -16.141 1.957 1 98.44 88 LEU A C 1
ATOM 706 O O . LEU A 1 88 ? -6.047 -17.203 1.329 1 98.44 88 LEU A O 1
ATOM 710 N N . VAL A 1 89 ? -5.879 -16.078 3.25 1 97.44 89 VAL A N 1
ATOM 711 C CA . VAL A 1 89 ? -5.641 -17.266 4.047 1 97.44 89 VAL A CA 1
ATOM 712 C C . VAL A 1 89 ? -6.871 -18.172 3.998 1 97.44 89 VAL A C 1
ATOM 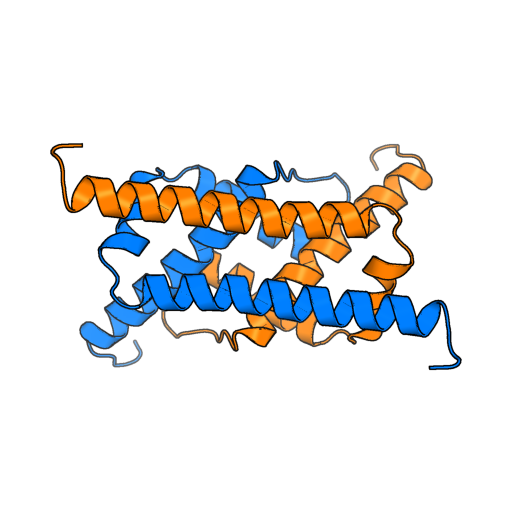714 O O . VAL A 1 89 ? -6.746 -19.391 3.895 1 97.44 89 VAL A O 1
ATOM 717 N N . LYS A 1 90 ? -7.98 -17.578 4.082 1 97.62 90 LYS A N 1
ATOM 718 C CA . LYS A 1 90 ? -9.219 -18.344 3.982 1 97.62 90 LYS A CA 1
ATOM 719 C C . LYS A 1 90 ? -9.297 -19.078 2.652 1 97.62 90 LYS A C 1
ATOM 721 O O . LYS A 1 90 ? -9.633 -20.266 2.615 1 97.62 90 LYS A O 1
ATOM 726 N N . ARG A 1 91 ? -9 -18.406 1.557 1 97.06 91 ARG A N 1
ATOM 727 C CA . ARG A 1 91 ? -9.023 -19.016 0.231 1 97.06 91 ARG A CA 1
ATOM 728 C C . ARG A 1 91 ? -8 -20.141 0.124 1 97.06 91 ARG A C 1
ATOM 730 O O . ARG A 1 91 ? -8.266 -21.156 -0.513 1 97.06 91 ARG A O 1
ATOM 737 N N . MET A 1 92 ? -6.871 -19.891 0.677 1 96.5 92 MET A N 1
ATOM 738 C CA . MET A 1 92 ? -5.82 -20.906 0.684 1 96.5 92 MET A CA 1
ATOM 739 C C . MET A 1 92 ? -6.293 -22.172 1.39 1 96.5 92 MET A C 1
ATOM 741 O O . MET A 1 92 ? -6.059 -23.281 0.906 1 96.5 92 MET A O 1
ATOM 745 N N . ASN A 1 93 ? -6.973 -22 2.5 1 96.12 93 ASN A N 1
ATOM 746 C CA . ASN A 1 93 ? -7.469 -23.125 3.279 1 96.12 93 ASN A CA 1
ATOM 747 C C . ASN A 1 93 ? -8.594 -23.859 2.551 1 96.12 93 ASN A C 1
ATOM 749 O O . ASN A 1 93 ? -8.703 -25.078 2.646 1 96.12 93 ASN A O 1
ATOM 753 N N . GLU A 1 94 ? -9.375 -23.141 1.832 1 94.75 94 GLU A N 1
ATOM 754 C CA . GLU A 1 94 ? -10.461 -23.734 1.055 1 94.75 94 GLU A CA 1
ATOM 755 C C . GLU A 1 94 ? -9.922 -24.562 -0.099 1 94.75 94 GLU A C 1
ATOM 757 O O . GLU A 1 94 ? -10.508 -25.594 -0.46 1 94.75 94 GLU A O 1
ATOM 762 N N . GLU A 1 95 ? -8.867 -24.047 -0.69 1 90.06 95 GLU A N 1
ATOM 763 C CA . GLU A 1 95 ? -8.258 -24.781 -1.799 1 90.06 95 GLU A CA 1
ATOM 764 C C . GLU A 1 95 ? -7.539 -26.031 -1.307 1 90.06 95 GLU A C 1
ATOM 766 O O . GLU A 1 95 ? -7.48 -27.031 -2.014 1 90.06 95 GLU A O 1
ATOM 771 N N . ALA A 1 96 ? -7 -25.984 -0.165 1 87.88 96 ALA A N 1
ATOM 772 C CA . ALA A 1 96 ? -6.266 -27.109 0.41 1 87.88 96 ALA A CA 1
ATOM 773 C C . ALA A 1 96 ? -7.223 -28.188 0.923 1 87.88 96 ALA A C 1
ATOM 775 O O . ALA A 1 96 ? -6.883 -29.359 0.943 1 87.88 96 ALA A O 1
ATOM 776 N N . ASP A 1 97 ? -8.281 -27.797 1.461 1 82.94 97 ASP A N 1
ATOM 777 C CA . ASP A 1 97 ? -9.305 -28.703 1.943 1 82.94 97 ASP A CA 1
ATOM 778 C C . ASP A 1 97 ? -10.68 -28.328 1.394 1 82.94 97 ASP A C 1
ATOM 780 O O . ASP A 1 97 ? -11.43 -27.594 2.033 1 82.94 97 ASP A O 1
ATOM 784 N N . PRO A 1 98 ? -10.953 -28.719 0.181 1 71.19 98 PRO A N 1
ATOM 785 C CA . PRO A 1 98 ? -12.234 -28.328 -0.417 1 71.19 98 PRO A CA 1
ATOM 786 C C . PRO A 1 98 ? -13.438 -28.797 0.391 1 71.19 98 PRO A C 1
ATOM 788 O O . PRO A 1 98 ? -14.57 -28.406 0.095 1 71.19 98 PRO A O 1
ATOM 791 N N . SER A 1 99 ? -13.195 -29.594 1.336 1 71.94 99 SER A N 1
ATOM 792 C CA . SER A 1 99 ? -14.305 -30.141 2.111 1 71.94 99 SER A CA 1
ATOM 793 C C . SER A 1 99 ? -14.891 -29.094 3.053 1 71.94 99 SER A C 1
ATOM 795 O O . SER A 1 99 ? -15.938 -29.328 3.67 1 71.94 99 SER A O 1
ATOM 797 N N . ILE A 1 100 ? -14.297 -27.984 3.082 1 49.69 100 ILE A N 1
ATOM 798 C CA . ILE A 1 100 ? -14.852 -27 3.998 1 49.69 100 ILE A CA 1
ATOM 799 C C . ILE A 1 100 ? -15.836 -26.109 3.256 1 49.69 100 ILE A C 1
ATOM 801 O O . ILE A 1 100 ? -15.57 -25.672 2.133 1 49.69 100 ILE A O 1
ATOM 805 N N . MET B 1 1 ? 15.828 -7.715 -25.438 1 56.34 1 MET B N 1
ATOM 806 C CA . MET B 1 1 ? 15.117 -8.641 -24.562 1 56.34 1 MET B CA 1
ATOM 807 C C . MET B 1 1 ? 16.062 -9.273 -23.547 1 56.34 1 MET B C 1
ATOM 809 O O . MET B 1 1 ? 17.188 -9.633 -23.891 1 56.34 1 MET B O 1
ATOM 813 N N . MET B 1 2 ? 16.078 -8.688 -22.266 1 67.94 2 MET B N 1
ATOM 814 C CA . MET B 1 2 ? 17.047 -9.18 -21.297 1 67.94 2 MET B CA 1
ATOM 815 C C . MET B 1 2 ? 16.922 -10.688 -21.125 1 67.94 2 MET B C 1
ATOM 817 O O . MET B 1 2 ? 15.812 -11.234 -21.141 1 67.94 2 MET B O 1
ATOM 821 N N . GLU B 1 3 ? 18 -11.273 -21.312 1 85.25 3 GLU B N 1
ATOM 822 C CA . GLU B 1 3 ? 18.062 -12.727 -21.188 1 85.25 3 GLU B CA 1
ATOM 823 C C . GLU B 1 3 ? 17.766 -13.172 -19.766 1 85.25 3 GLU B C 1
ATOM 825 O O . GLU B 1 3 ? 18.375 -12.688 -18.812 1 85.25 3 GLU B O 1
ATOM 830 N N . MET B 1 4 ? 16.594 -13.766 -19.484 1 89.5 4 MET B N 1
ATOM 831 C CA . MET B 1 4 ? 16.281 -14.406 -18.219 1 89.5 4 MET B CA 1
ATOM 832 C C . MET B 1 4 ? 15.648 -15.773 -18.438 1 89.5 4 MET B C 1
ATOM 834 O O . MET B 1 4 ? 15.117 -16.047 -19.516 1 89.5 4 MET B O 1
ATOM 838 N N . THR B 1 5 ? 15.898 -16.625 -17.438 1 94.25 5 THR B N 1
ATOM 839 C CA . THR B 1 5 ? 15.266 -17.938 -17.516 1 94.25 5 THR B CA 1
ATOM 840 C C . THR B 1 5 ? 13.766 -17.828 -17.281 1 94.25 5 THR B C 1
ATOM 842 O O . THR B 1 5 ? 13.289 -16.828 -16.719 1 94.25 5 THR B O 1
ATOM 845 N N . CYS B 1 6 ? 13.023 -18.828 -17.781 1 93.75 6 CYS B N 1
ATOM 846 C CA . CYS B 1 6 ? 11.586 -18.875 -17.562 1 93.75 6 CYS B CA 1
ATOM 847 C C . CYS B 1 6 ? 11.258 -18.844 -16.062 1 93.75 6 CYS B C 1
ATOM 849 O O . CYS B 1 6 ? 10.281 -18.203 -15.656 1 93.75 6 CYS B O 1
ATOM 851 N N . GLU B 1 7 ? 12.102 -19.438 -15.273 1 93.44 7 GLU B N 1
ATOM 852 C CA . GLU B 1 7 ? 11.891 -19.484 -13.836 1 93.44 7 GLU B CA 1
ATOM 853 C C . GLU B 1 7 ? 12.008 -18.094 -13.211 1 93.44 7 GLU B C 1
ATOM 855 O O . GLU B 1 7 ? 11.172 -17.703 -12.398 1 93.44 7 GLU B O 1
ATOM 860 N N . VAL B 1 8 ? 13.055 -17.422 -13.578 1 94.56 8 VAL B N 1
ATOM 861 C CA . VAL B 1 8 ? 13.258 -16.062 -13.062 1 94.56 8 VAL B CA 1
ATOM 862 C C . VAL B 1 8 ? 12.141 -15.148 -13.555 1 94.56 8 VAL B C 1
ATOM 864 O O . VAL B 1 8 ? 11.609 -14.344 -12.789 1 94.56 8 VAL B O 1
ATOM 867 N N . HIS B 1 9 ? 11.852 -15.32 -14.773 1 95.94 9 HIS B N 1
ATOM 868 C CA . HIS B 1 9 ? 10.758 -14.555 -15.359 1 95.94 9 HIS B CA 1
ATOM 869 C C . HIS B 1 9 ? 9.469 -14.742 -14.578 1 95.94 9 HIS B C 1
ATOM 871 O O . HIS B 1 9 ? 8.836 -13.766 -14.164 1 95.94 9 HIS B O 1
ATOM 877 N N . ASP B 1 10 ? 9.086 -15.922 -14.32 1 93.75 10 ASP B N 1
ATOM 878 C CA . ASP B 1 10 ? 7.844 -16.25 -13.625 1 93.75 10 ASP B CA 1
ATOM 879 C C . ASP B 1 10 ? 7.863 -15.711 -12.195 1 93.75 10 ASP B C 1
ATOM 881 O O . ASP B 1 10 ? 6.852 -15.211 -11.695 1 93.75 10 ASP B O 1
ATOM 885 N N . LYS B 1 11 ? 8.945 -15.805 -11.562 1 94.25 11 LYS B N 1
ATOM 886 C CA . LYS B 1 11 ? 9.102 -15.32 -10.195 1 94.25 11 LYS B CA 1
ATOM 887 C C . LYS B 1 11 ? 8.875 -13.812 -10.125 1 94.25 11 LYS B C 1
ATOM 889 O O . LYS B 1 11 ? 8.109 -13.328 -9.289 1 94.25 11 LYS B O 1
ATOM 894 N N . LEU B 1 12 ? 9.523 -13.094 -11.023 1 95.62 12 LEU B N 1
ATOM 895 C CA . LEU B 1 12 ? 9.422 -11.633 -11.055 1 95.62 12 LEU B CA 1
ATOM 896 C C . LEU B 1 12 ? 8.008 -11.195 -11.406 1 95.62 12 LEU B C 1
ATOM 898 O O . LEU B 1 12 ? 7.477 -10.258 -10.812 1 95.62 12 LEU B O 1
ATOM 902 N N . SER B 1 13 ? 7.441 -11.945 -12.352 1 96.44 13 SER B N 1
ATOM 903 C CA . SER B 1 13 ? 6.082 -11.625 -12.781 1 96.44 13 SER B CA 1
ATOM 904 C C . SER B 1 13 ? 5.086 -11.836 -11.641 1 96.44 13 SER B C 1
ATOM 906 O O . SER B 1 13 ? 4.246 -10.969 -11.383 1 96.44 13 SER B O 1
ATOM 908 N N . ALA B 1 14 ? 5.188 -12.953 -10.977 1 95.38 14 ALA B N 1
ATOM 909 C CA . ALA B 1 14 ? 4.266 -13.281 -9.891 1 95.38 14 ALA B CA 1
ATOM 910 C C . ALA B 1 14 ? 4.402 -12.289 -8.734 1 95.38 14 ALA B C 1
ATOM 912 O O . ALA B 1 14 ? 3.402 -11.852 -8.172 1 95.38 14 ALA B O 1
ATOM 913 N N . ARG B 1 15 ? 5.574 -11.914 -8.445 1 96.12 15 ARG B N 1
ATOM 914 C CA . ARG B 1 15 ? 5.824 -10.977 -7.355 1 96.12 15 ARG B CA 1
ATOM 915 C C . ARG B 1 15 ? 5.215 -9.609 -7.66 1 96.12 15 ARG B C 1
ATOM 917 O O . ARG B 1 15 ? 4.504 -9.047 -6.832 1 96.12 15 ARG B O 1
ATOM 924 N N . SER B 1 16 ? 5.492 -9.102 -8.859 1 97.75 16 SER B N 1
ATOM 925 C CA . SER B 1 16 ? 4.992 -7.785 -9.242 1 97.75 16 SER B CA 1
ATOM 926 C C . SER B 1 16 ? 3.469 -7.762 -9.297 1 97.75 16 SER B C 1
ATOM 928 O O . SER B 1 16 ? 2.838 -6.805 -8.852 1 97.75 16 SER B O 1
ATOM 930 N N . GLN B 1 17 ? 2.934 -8.852 -9.836 1 97.75 17 GLN B N 1
ATOM 931 C CA . GLN B 1 17 ? 1.479 -8.938 -9.922 1 97.75 17 GLN B CA 1
ATOM 932 C C . GLN B 1 17 ? 0.852 -9.039 -8.531 1 97.75 17 GLN B C 1
ATOM 934 O O . GLN B 1 17 ? -0.136 -8.359 -8.242 1 97.75 17 GLN B O 1
ATOM 939 N N . PHE B 1 18 ? 1.445 -9.797 -7.672 1 98.62 18 PHE B N 1
ATOM 940 C CA . PHE B 1 18 ? 0.902 -9.977 -6.332 1 98.62 18 PHE B CA 1
ATOM 941 C C . PHE B 1 18 ? 0.942 -8.672 -5.551 1 98.62 18 PHE B C 1
ATOM 943 O O . PHE B 1 18 ? -0.054 -8.273 -4.941 1 98.62 18 PHE B O 1
ATOM 950 N N . LEU B 1 19 ? 2.061 -7.98 -5.586 1 98.62 19 LEU B N 1
ATOM 951 C CA . LEU B 1 19 ? 2.217 -6.723 -4.867 1 98.62 19 LEU B CA 1
ATOM 952 C C . LEU B 1 19 ? 1.253 -5.668 -5.398 1 98.62 19 LEU B C 1
ATOM 954 O O . LEU B 1 19 ? 0.628 -4.941 -4.621 1 98.62 19 LEU B O 1
ATOM 958 N N . THR B 1 20 ? 1.065 -5.625 -6.719 1 98.75 20 THR B N 1
ATOM 959 C CA . THR B 1 20 ? 0.174 -4.664 -7.355 1 98.75 20 THR B CA 1
ATOM 960 C C . THR B 1 20 ? -1.271 -4.898 -6.93 1 98.75 20 THR B C 1
ATOM 962 O O . THR B 1 20 ? -1.958 -3.965 -6.508 1 98.75 20 THR B O 1
ATOM 965 N N . HIS B 1 21 ? -1.685 -6.148 -6.992 1 98.88 21 HIS B N 1
ATOM 966 C CA . HIS B 1 21 ? -3.053 -6.492 -6.621 1 98.88 21 HIS B CA 1
ATOM 967 C C . HIS B 1 21 ? -3.295 -6.266 -5.133 1 98.88 21 HIS B C 1
ATOM 969 O O . HIS B 1 21 ? -4.387 -5.852 -4.734 1 98.88 21 HIS B O 1
ATOM 975 N N . THR B 1 22 ? -2.314 -6.516 -4.316 1 98.81 22 THR B N 1
ATOM 976 C CA . THR B 1 22 ? -2.475 -6.324 -2.879 1 98.81 22 THR B CA 1
ATOM 977 C C . THR B 1 22 ? -2.752 -4.855 -2.559 1 98.81 22 THR B C 1
ATOM 979 O O . THR B 1 22 ? -3.707 -4.543 -1.845 1 98.81 22 THR B O 1
ATOM 982 N N . ILE B 1 23 ? -2.002 -3.949 -3.146 1 98.88 23 ILE B N 1
ATOM 983 C CA . ILE B 1 23 ? -2.188 -2.525 -2.889 1 98.88 23 ILE B CA 1
ATOM 984 C C . ILE B 1 23 ? -3.545 -2.078 -3.424 1 98.88 23 ILE B C 1
ATOM 986 O O . ILE B 1 23 ? -4.277 -1.354 -2.746 1 98.88 23 ILE B O 1
ATOM 990 N N . GLY B 1 24 ? -3.873 -2.51 -4.621 1 98.81 24 GLY B N 1
ATOM 991 C CA . GLY B 1 24 ? -5.176 -2.17 -5.168 1 98.81 24 GLY B CA 1
ATOM 992 C C . GLY B 1 24 ? -6.328 -2.631 -4.293 1 98.81 24 GLY B C 1
ATOM 993 O O . GLY B 1 24 ? -7.285 -1.886 -4.074 1 98.81 24 GLY B O 1
ATOM 994 N N . ARG B 1 25 ? -6.23 -3.803 -3.803 1 98.75 25 ARG B N 1
ATOM 995 C CA . ARG B 1 25 ? -7.293 -4.371 -2.979 1 98.75 25 ARG B CA 1
ATOM 996 C C . ARG B 1 25 ? -7.367 -3.674 -1.625 1 98.75 25 ARG B C 1
ATOM 998 O O . ARG B 1 25 ? -8.461 -3.479 -1.082 1 98.75 25 ARG B O 1
ATOM 1005 N N . VAL B 1 26 ? -6.234 -3.355 -1.062 1 98.81 26 VAL B N 1
ATOM 1006 C CA . VAL B 1 26 ? -6.211 -2.594 0.182 1 98.81 26 VAL B CA 1
ATOM 1007 C C . VAL B 1 26 ? -6.941 -1.268 -0.01 1 98.81 26 VAL B C 1
ATOM 1009 O O . VAL B 1 26 ? -7.805 -0.906 0.795 1 98.81 26 VAL B O 1
ATOM 1012 N N . PHE B 1 27 ? -6.676 -0.56 -1.1 1 98.75 27 PHE B N 1
ATOM 1013 C CA . PHE B 1 27 ? -7.309 0.726 -1.367 1 98.75 27 PHE B CA 1
ATOM 1014 C C . PHE B 1 27 ? -8.797 0.548 -1.664 1 98.75 27 PHE B C 1
ATOM 1016 O O . PHE B 1 27 ? -9.609 1.412 -1.329 1 98.75 27 PHE B O 1
ATOM 1023 N N . SER B 1 28 ? -9.141 -0.59 -2.289 1 98.69 28 SER B N 1
ATOM 1024 C CA . SER B 1 28 ? -10.555 -0.894 -2.502 1 98.69 28 SER B CA 1
ATOM 1025 C C . SER B 1 28 ? -11.281 -1.102 -1.178 1 98.69 28 SER B C 1
ATOM 1027 O O . SER B 1 28 ? -12.383 -0.58 -0.979 1 98.69 28 SER B O 1
ATOM 1029 N N . GLU B 1 29 ? -10.656 -1.868 -0.31 1 98.44 29 GLU B N 1
ATOM 1030 C CA . GLU B 1 29 ? -11.211 -2.104 1.017 1 98.44 29 GLU B CA 1
ATOM 1031 C C . GLU B 1 29 ? -11.406 -0.794 1.775 1 98.44 29 GLU B C 1
ATOM 1033 O O . GLU B 1 29 ? -12.383 -0.632 2.506 1 98.44 29 GLU B O 1
ATOM 1038 N N . MET B 1 30 ? -10.539 0.178 1.555 1 98.31 30 MET B N 1
ATOM 1039 C CA . MET B 1 30 ? -10.586 1.479 2.217 1 98.31 30 MET B CA 1
ATOM 1040 C C . MET B 1 30 ? -11.562 2.414 1.509 1 98.31 30 MET B C 1
ATOM 1042 O O . MET B 1 30 ? -11.781 3.541 1.956 1 98.31 30 MET B O 1
ATOM 1046 N N . GLU B 1 31 ? -12.055 1.985 0.377 1 97.94 31 GLU B N 1
ATOM 1047 C CA . GLU B 1 31 ? -12.992 2.771 -0.414 1 97.94 31 GLU B CA 1
ATOM 1048 C C . GLU B 1 31 ? -12.383 4.102 -0.84 1 97.94 31 GLU B C 1
ATOM 1050 O O . GLU B 1 31 ? -13.031 5.145 -0.761 1 97.94 31 GLU B O 1
ATOM 1055 N N . VAL B 1 32 ? -11.141 4.062 -1.219 1 98.06 32 VAL B N 1
ATOM 1056 C CA . VAL B 1 32 ? -10.438 5.25 -1.703 1 98.06 32 VAL B CA 1
ATOM 1057 C C . VAL B 1 32 ? -10.992 5.652 -3.07 1 98.06 32 VAL B C 1
ATOM 1059 O O . VAL B 1 32 ? -11.172 4.805 -3.947 1 98.06 32 VAL B O 1
ATOM 1062 N N . GLU B 1 33 ? -11.297 6.898 -3.236 1 97.19 33 GLU B N 1
ATOM 1063 C CA . GLU B 1 33 ? -11.836 7.43 -4.484 1 97.19 33 GLU B CA 1
ATOM 1064 C C . GLU B 1 33 ? -11.039 8.648 -4.953 1 97.19 33 GLU B C 1
ATOM 1066 O O . GLU B 1 33 ? -10.438 9.352 -4.141 1 97.19 33 GLU B O 1
ATOM 1071 N N . PRO B 1 34 ? -11.031 8.875 -6.277 1 97.19 34 PRO B N 1
ATOM 1072 C CA . PRO B 1 34 ? -10.367 10.078 -6.785 1 97.19 34 PRO B CA 1
ATOM 1073 C C . PRO B 1 34 ? -11 11.367 -6.266 1 97.19 34 PRO B C 1
ATOM 1075 O O . PRO B 1 34 ? -12.18 11.383 -5.902 1 97.19 34 PRO B O 1
ATOM 1078 N N . THR B 1 35 ? -10.219 12.383 -6.164 1 95.88 35 THR B N 1
ATOM 1079 C CA . THR B 1 35 ? -10.695 13.719 -5.816 1 95.88 35 THR B CA 1
ATOM 1080 C C . THR B 1 35 ? -10.359 14.719 -6.922 1 95.88 35 THR B C 1
ATOM 1082 O O . THR B 1 35 ? -9.516 14.445 -7.773 1 95.88 35 THR B O 1
ATOM 1085 N N . PRO B 1 36 ? -10.984 15.852 -6.926 1 95 36 PRO B N 1
ATOM 1086 C CA . PRO B 1 36 ? -10.727 16.844 -7.973 1 95 36 PRO B CA 1
ATOM 1087 C C . PRO B 1 36 ? -9.32 17.438 -7.883 1 95 36 PRO B C 1
ATOM 1089 O O . PRO B 1 36 ? -8.875 18.109 -8.812 1 95 36 PRO B O 1
ATOM 1092 N N . ILE B 1 37 ? -8.547 17.172 -6.758 1 96.12 37 ILE B N 1
ATOM 1093 C CA . ILE B 1 37 ? -7.273 17.859 -6.582 1 96.12 37 ILE B CA 1
ATOM 1094 C C . ILE B 1 37 ? -6.16 16.844 -6.344 1 96.12 37 ILE B C 1
ATOM 1096 O O . ILE B 1 37 ? -5.164 17.141 -5.684 1 96.12 37 ILE B O 1
ATOM 1100 N N . ASP B 1 38 ? -6.383 15.711 -6.84 1 96.69 38 ASP B N 1
ATOM 1101 C CA . ASP B 1 38 ? -5.398 14.656 -6.613 1 96.69 38 ASP B CA 1
ATOM 1102 C C . ASP B 1 38 ? -4.035 15.047 -7.18 1 96.69 38 ASP B C 1
ATOM 1104 O O . ASP B 1 38 ? -3.947 15.602 -8.281 1 96.69 38 ASP B O 1
ATOM 1108 N N . THR B 1 39 ? -2.982 14.781 -6.398 1 96.44 39 THR B N 1
ATOM 1109 C CA . THR B 1 39 ? -1.625 14.828 -6.93 1 96.44 39 THR B CA 1
ATOM 1110 C C . THR B 1 39 ? -1.396 13.703 -7.934 1 96.44 39 THR B C 1
ATOM 1112 O O . THR B 1 39 ? -2.178 12.75 -7.992 1 96.44 39 THR B O 1
ATOM 1115 N N . LYS B 1 40 ? -0.335 13.773 -8.641 1 97.31 40 LYS B N 1
ATOM 1116 C CA . LYS B 1 40 ? 0.016 12.711 -9.586 1 97.31 40 LYS B CA 1
ATOM 1117 C C . LYS B 1 40 ? 0.245 11.391 -8.867 1 97.31 40 LYS B C 1
ATOM 1119 O O . LYS B 1 40 ? -0.181 10.336 -9.344 1 97.31 40 LYS B O 1
ATOM 1124 N N . GLY B 1 41 ? 0.963 11.43 -7.762 1 98.25 41 GLY B N 1
ATOM 1125 C CA . GLY B 1 41 ? 1.21 10.227 -6.984 1 98.25 41 GLY B CA 1
ATOM 1126 C C . GLY B 1 41 ? -0.063 9.531 -6.531 1 98.25 41 GLY B C 1
ATOM 1127 O O . GLY B 1 41 ? -0.189 8.312 -6.648 1 98.25 41 GLY B O 1
ATOM 1128 N N . PHE B 1 42 ? -0.985 10.312 -6.121 1 98.69 42 PHE B N 1
ATOM 1129 C CA . PHE B 1 42 ? -2.246 9.75 -5.652 1 98.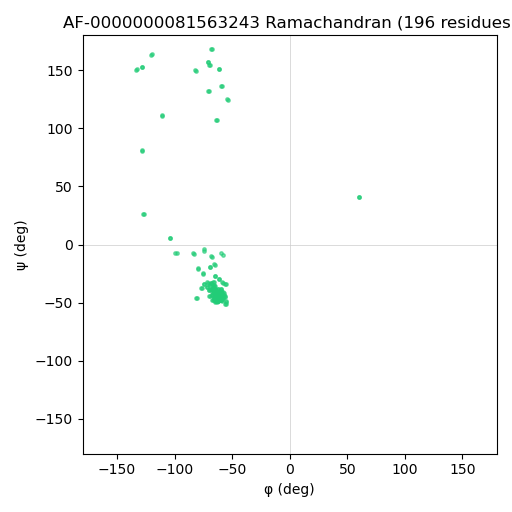69 42 PHE B CA 1
ATOM 1130 C C . PHE B 1 42 ? -3.059 9.203 -6.82 1 98.69 42 PHE B C 1
ATOM 1132 O O . PHE B 1 42 ? -3.701 8.156 -6.699 1 98.69 42 PHE B O 1
ATOM 1139 N N . GLN B 1 43 ? -3.008 9.859 -7.93 1 98.69 43 GLN B N 1
ATOM 1140 C CA . GLN B 1 43 ? -3.688 9.375 -9.125 1 98.69 43 GLN B CA 1
ATOM 1141 C C . GLN B 1 43 ? -3.176 7.996 -9.531 1 98.69 43 GLN B C 1
ATOM 1143 O O . GLN B 1 43 ? -3.953 7.141 -9.961 1 98.69 43 GLN B O 1
ATOM 1148 N N . LYS B 1 44 ? -1.889 7.773 -9.391 1 98.81 44 LYS B N 1
ATOM 1149 C CA . LYS B 1 44 ? -1.307 6.473 -9.711 1 98.81 44 LYS B CA 1
ATOM 1150 C C . LYS B 1 44 ? -1.872 5.383 -8.805 1 98.81 44 LYS B C 1
ATOM 1152 O O . LYS B 1 44 ? -2.209 4.293 -9.273 1 98.81 44 LYS B O 1
ATOM 1157 N N . LEU B 1 45 ? -1.997 5.691 -7.527 1 98.81 45 LEU B N 1
ATOM 1158 C CA . LEU B 1 45 ? -2.533 4.723 -6.578 1 98.81 45 LEU B CA 1
ATOM 1159 C C . LEU B 1 45 ? -3.994 4.41 -6.887 1 98.81 45 LEU B C 1
ATOM 1161 O O . LEU B 1 45 ? -4.41 3.252 -6.824 1 98.81 45 LEU B O 1
ATOM 1165 N N . VAL B 1 46 ? -4.738 5.48 -7.27 1 98.81 46 VAL B N 1
ATOM 1166 C CA . VAL B 1 46 ? -6.145 5.301 -7.609 1 98.81 46 VAL B CA 1
ATOM 1167 C C . VAL B 1 46 ? -6.27 4.461 -8.883 1 98.81 46 VAL B C 1
ATOM 1169 O O . VAL B 1 46 ? -7.152 3.607 -8.984 1 98.81 46 VAL B O 1
ATOM 1172 N N . GLN B 1 47 ? -5.387 4.672 -9.789 1 98.69 47 GLN B N 1
ATOM 1173 C CA . GLN B 1 47 ? -5.395 3.893 -11.023 1 98.69 47 GLN B CA 1
ATOM 1174 C C . GLN B 1 47 ? -5.09 2.424 -10.75 1 98.69 47 GLN B C 1
ATOM 1176 O O . GLN B 1 47 ? -5.695 1.535 -11.352 1 98.69 47 GLN B O 1
ATOM 1181 N N . VAL B 1 48 ? -4.137 2.17 -9.891 1 98.81 48 VAL B N 1
ATOM 1182 C CA . VAL B 1 48 ? -3.826 0.796 -9.508 1 98.81 48 VAL B CA 1
ATOM 1183 C C . VAL B 1 48 ? -5.059 0.143 -8.883 1 98.81 48 VAL B C 1
ATOM 1185 O O . VAL B 1 48 ? -5.426 -0.975 -9.25 1 98.81 48 VAL B O 1
ATOM 1188 N N . LYS B 1 49 ? -5.68 0.865 -7.961 1 98.88 49 LYS B N 1
ATOM 1189 C CA . LYS B 1 49 ? -6.898 0.366 -7.336 1 98.88 49 LYS B CA 1
ATOM 1190 C C . LYS B 1 49 ? -7.957 0.028 -8.383 1 98.88 49 LYS B C 1
ATOM 1192 O O . LYS B 1 49 ? -8.531 -1.063 -8.367 1 98.88 49 LYS B O 1
ATOM 1197 N N . ASP B 1 50 ? -8.195 0.946 -9.289 1 98.5 50 ASP B N 1
ATOM 1198 C CA . ASP B 1 50 ? -9.266 0.776 -10.266 1 98.5 50 ASP B CA 1
ATOM 1199 C C . ASP B 1 50 ? -8.969 -0.385 -11.211 1 98.5 50 ASP B C 1
ATOM 1201 O O . ASP B 1 50 ? -9.867 -1.152 -11.562 1 98.5 50 ASP B O 1
ATOM 1205 N N . SER B 1 51 ? -7.719 -0.493 -11.57 1 97.94 51 SER B N 1
ATOM 1206 C CA . SER B 1 51 ? -7.332 -1.551 -12.5 1 97.94 51 SER B CA 1
ATOM 1207 C C . SER B 1 51 ? -7.441 -2.926 -11.844 1 97.94 51 SER B C 1
ATOM 1209 O O . SER B 1 51 ? -7.973 -3.861 -12.445 1 97.94 51 SER B O 1
ATOM 1211 N N . THR B 1 52 ? -6.988 -3.1 -10.641 1 98.25 52 THR B N 1
ATOM 1212 C CA . THR B 1 52 ? -6.996 -4.398 -9.977 1 98.25 52 THR B CA 1
ATOM 1213 C C . THR B 1 52 ? -8.398 -4.758 -9.508 1 98.25 52 THR B C 1
ATOM 1215 O O . THR B 1 52 ? -8.734 -5.938 -9.383 1 98.25 52 THR B O 1
ATOM 1218 N N . SER B 1 53 ? -9.266 -3.721 -9.273 1 96.25 53 SER B N 1
ATOM 1219 C CA . SER B 1 53 ? -10.633 -3.975 -8.836 1 96.25 53 SER B CA 1
ATOM 1220 C C . SER B 1 53 ? -11.469 -4.602 -9.945 1 96.25 53 SER B C 1
ATOM 1222 O O . SER B 1 53 ? -12.531 -5.172 -9.695 1 96.25 53 SER B O 1
ATOM 1224 N N . ARG B 1 54 ? -11.016 -4.461 -11.117 1 97 54 ARG B N 1
ATOM 1225 C CA . ARG B 1 54 ? -11.703 -5.059 -12.258 1 97 54 ARG B CA 1
ATOM 1226 C C . ARG B 1 54 ? -11.383 -6.547 -12.367 1 97 54 ARG B C 1
ATOM 1228 O O . ARG B 1 54 ? -12.109 -7.293 -13.031 1 97 54 ARG B O 1
ATOM 1235 N N . ASP B 1 55 ? -10.312 -6.945 -11.789 1 97.56 55 ASP B N 1
ATOM 1236 C CA . ASP B 1 55 ? -9.922 -8.352 -11.773 1 97.56 55 ASP B CA 1
ATOM 1237 C C . ASP B 1 55 ? -10.664 -9.117 -10.68 1 97.56 55 ASP B C 1
ATOM 1239 O O . ASP B 1 55 ? -11.016 -8.547 -9.641 1 97.56 55 ASP B O 1
ATOM 1243 N N . SER B 1 56 ? -10.898 -10.336 -10.906 1 97.56 56 SER B N 1
ATOM 1244 C CA . SER B 1 56 ? -11.578 -11.18 -9.922 1 97.56 56 SER B CA 1
ATOM 1245 C C . SER B 1 56 ? -10.695 -11.438 -8.703 1 97.56 56 SER B C 1
ATOM 1247 O O . SER B 1 56 ? -9.469 -11.398 -8.805 1 97.56 56 SER B O 1
ATOM 1249 N N . PHE B 1 57 ? -11.359 -11.711 -7.613 1 97.5 57 PHE B N 1
ATOM 1250 C CA . PHE B 1 57 ? -10.609 -12.117 -6.43 1 97.5 57 PHE B CA 1
ATOM 1251 C C . PHE B 1 57 ? -9.914 -13.445 -6.664 1 97.5 57 PHE B C 1
ATOM 1253 O O . PHE B 1 57 ? -8.836 -13.703 -6.109 1 97.5 57 PHE B O 1
ATOM 1260 N N . ASP B 1 58 ? -10.492 -14.266 -7.559 1 97.56 58 ASP B N 1
ATOM 1261 C CA . ASP B 1 58 ? -9.891 -15.555 -7.879 1 97.56 58 ASP B CA 1
ATOM 1262 C C . ASP B 1 58 ? -8.508 -15.375 -8.5 1 97.56 58 ASP B C 1
ATOM 1264 O O . ASP B 1 58 ? -7.59 -16.156 -8.234 1 97.56 58 ASP B O 1
ATOM 1268 N N . LEU B 1 59 ? -8.445 -14.43 -9.352 1 97.81 59 LEU B N 1
ATOM 1269 C CA . LEU B 1 59 ? -7.137 -14.117 -9.93 1 97.81 59 LEU B CA 1
ATOM 1270 C C . LEU B 1 59 ? -6.145 -13.719 -8.844 1 97.81 59 LEU B C 1
ATOM 1272 O O . LEU B 1 59 ? -5.047 -14.273 -8.773 1 97.81 59 LEU B O 1
ATOM 1276 N N . PHE B 1 60 ? -6.574 -12.828 -7.977 1 98.5 60 PHE B N 1
ATOM 1277 C CA . PHE B 1 60 ? -5.73 -12.328 -6.898 1 98.5 60 PHE B CA 1
ATOM 1278 C C . PHE B 1 60 ? -5.348 -13.453 -5.949 1 98.5 60 PHE B C 1
ATOM 1280 O O . PHE B 1 60 ? -4.168 -13.641 -5.645 1 98.5 60 PHE B O 1
ATOM 1287 N N . SER B 1 61 ? -6.297 -14.211 -5.523 1 98.25 61 SER B N 1
ATOM 1288 C CA . SER B 1 61 ? -5.988 -15.297 -4.598 1 98.25 61 SER B CA 1
ATOM 1289 C C . SER B 1 61 ? -5.133 -16.359 -5.266 1 98.25 61 SER B C 1
ATOM 1291 O O . SER B 1 61 ? -4.305 -17 -4.613 1 98.25 61 SER B O 1
ATOM 1293 N N . GLY B 1 62 ? -5.285 -16.609 -6.582 1 97.81 62 GLY B N 1
ATOM 1294 C CA . GLY B 1 62 ? -4.422 -17.531 -7.312 1 97.81 62 GLY B CA 1
ATOM 1295 C C . GLY B 1 62 ? -2.961 -17.125 -7.277 1 97.81 62 GLY B C 1
ATOM 1296 O O . GLY B 1 62 ? -2.08 -17.969 -7.145 1 97.81 62 GLY B O 1
ATOM 1297 N N . LEU B 1 63 ? -2.67 -15.805 -7.391 1 98 63 LEU B N 1
ATOM 1298 C CA . LEU B 1 63 ? -1.308 -15.297 -7.301 1 98 63 LEU B CA 1
ATOM 1299 C C . LEU B 1 63 ? -0.701 -15.594 -5.934 1 98 63 LEU B C 1
ATOM 1301 O O . LEU B 1 63 ? 0.511 -15.789 -5.82 1 98 63 LEU B O 1
ATOM 1305 N N . PHE B 1 64 ? -1.568 -15.664 -4.914 1 98.44 64 PHE B N 1
ATOM 1306 C CA . PHE B 1 64 ? -1.143 -15.953 -3.549 1 98.44 64 PHE B CA 1
ATOM 1307 C C . PHE B 1 64 ? -0.945 -17.453 -3.355 1 98.44 64 PHE B C 1
ATOM 1309 O O . PHE B 1 64 ? 0.108 -17.891 -2.887 1 98.44 64 PHE B O 1
ATOM 1316 N N . ILE B 1 65 ? -1.882 -18.25 -3.811 1 97.62 65 ILE B N 1
ATOM 1317 C CA . ILE B 1 65 ? -1.941 -19.688 -3.518 1 97.62 65 ILE B CA 1
ATOM 1318 C C . ILE B 1 65 ? -0.88 -20.422 -4.328 1 97.62 65 ILE B C 1
ATOM 1320 O O . ILE B 1 65 ? -0.266 -21.375 -3.84 1 97.62 65 ILE B O 1
ATOM 1324 N N . HIS B 1 66 ? -0.59 -19.938 -5.59 1 95.06 66 HIS B N 1
ATOM 1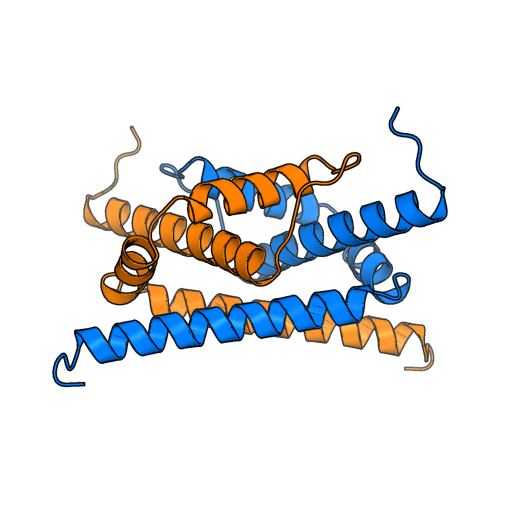325 C CA . HIS B 1 66 ? 0.278 -20.703 -6.484 1 95.06 66 HIS B CA 1
ATOM 1326 C C . HIS B 1 66 ? 1.67 -20.078 -6.555 1 95.06 66 HIS B C 1
ATOM 1328 O O . HIS B 1 66 ? 2.484 -20.469 -7.398 1 95.06 66 HIS B O 1
ATOM 1334 N N . ASN B 1 67 ? 1.904 -19.094 -5.781 1 95.38 67 ASN B N 1
ATOM 1335 C CA . ASN B 1 67 ? 3.217 -18.469 -5.688 1 95.38 67 ASN B CA 1
ATOM 1336 C C . ASN B 1 67 ? 3.871 -18.734 -4.336 1 95.38 67 ASN B C 1
ATOM 1338 O O . ASN B 1 67 ? 3.445 -18.188 -3.316 1 95.38 67 ASN B O 1
ATOM 1342 N N . ARG B 1 68 ? 4.895 -19.5 -4.285 1 93.88 68 ARG B N 1
ATOM 1343 C CA . ARG B 1 68 ? 5.5 -19.953 -3.039 1 93.88 68 ARG B CA 1
ATOM 1344 C C . ARG B 1 68 ? 6.09 -18.797 -2.256 1 93.88 68 ARG B C 1
ATOM 1346 O O . ARG B 1 68 ? 6.352 -18.906 -1.057 1 93.88 68 ARG B O 1
ATOM 1353 N N . PHE B 1 69 ? 6.32 -17.656 -2.855 1 94.62 69 PHE B N 1
ATOM 1354 C CA . PHE B 1 69 ? 6.93 -16.516 -2.182 1 94.62 69 PHE B CA 1
ATOM 1355 C C . PHE B 1 69 ? 5.867 -15.523 -1.724 1 94.62 69 PHE B C 1
ATOM 1357 O O . PHE B 1 69 ? 6.18 -14.547 -1.036 1 94.62 69 PHE B O 1
ATOM 1364 N N . ALA B 1 70 ? 4.621 -15.742 -2.123 1 97.25 70 ALA B N 1
ATOM 1365 C CA . ALA B 1 70 ? 3.568 -14.758 -1.888 1 97.25 70 ALA B CA 1
ATOM 1366 C C . ALA B 1 70 ? 3.295 -14.594 -0.396 1 97.25 70 ALA B C 1
ATOM 1368 O O . ALA B 1 70 ? 3.023 -13.484 0.073 1 97.25 70 ALA B O 1
ATOM 1369 N N . LYS B 1 71 ? 3.393 -15.633 0.373 1 96.94 71 LYS B N 1
ATOM 1370 C CA . LYS B 1 71 ? 3.188 -15.547 1.815 1 96.94 71 LYS B CA 1
ATOM 1371 C C . LYS B 1 71 ? 4.23 -14.641 2.465 1 96.94 71 LYS B C 1
ATOM 1373 O O . LYS B 1 71 ? 3.898 -13.812 3.312 1 96.94 71 LYS B O 1
ATOM 1378 N N . GLU B 1 72 ? 5.41 -14.906 2.105 1 97.06 72 GLU B N 1
ATOM 1379 C CA . GLU B 1 72 ? 6.484 -14.062 2.623 1 97.06 72 GLU B CA 1
ATOM 1380 C C . GLU B 1 72 ? 6.285 -12.602 2.227 1 97.06 72 GLU B C 1
ATOM 1382 O O . GLU B 1 72 ? 6.52 -11.695 3.031 1 97.06 72 GLU B O 1
ATOM 1387 N N . GLN B 1 73 ? 5.879 -12.383 0.983 1 97.56 73 GLN B N 1
ATOM 1388 C CA . GLN B 1 73 ? 5.613 -11.023 0.521 1 97.56 73 GLN B CA 1
ATOM 1389 C C . GLN B 1 73 ? 4.504 -10.367 1.342 1 97.56 73 GLN B C 1
ATOM 1391 O O . GLN B 1 73 ? 4.59 -9.188 1.683 1 97.56 73 GLN B O 1
ATOM 1396 N N . LEU B 1 74 ? 3.498 -11.109 1.606 1 98.31 74 LEU B N 1
ATOM 1397 C CA . LEU B 1 74 ? 2.395 -10.609 2.418 1 98.31 74 LEU B CA 1
ATOM 1398 C C . LEU B 1 74 ? 2.871 -10.25 3.822 1 98.31 74 LEU B C 1
ATOM 1400 O O . LEU B 1 74 ? 2.516 -9.195 4.355 1 98.31 74 LEU B O 1
ATOM 1404 N N . MET B 1 75 ? 3.688 -11.094 4.434 1 97.81 75 MET B N 1
ATOM 1405 C CA . MET B 1 75 ? 4.25 -10.844 5.754 1 97.81 75 MET B CA 1
ATOM 1406 C C . MET B 1 75 ? 5.129 -9.594 5.738 1 97.81 75 MET B C 1
ATOM 1408 O O . MET B 1 75 ? 5.125 -8.812 6.691 1 97.81 75 MET B O 1
ATOM 1412 N N . ASN B 1 76 ? 5.844 -9.422 4.684 1 98.31 76 ASN B N 1
ATOM 1413 C CA . ASN B 1 76 ? 6.699 -8.242 4.555 1 98.31 76 ASN B CA 1
ATOM 1414 C C . ASN B 1 76 ? 5.879 -6.957 4.492 1 98.31 76 ASN B C 1
ATOM 1416 O O . ASN B 1 76 ? 6.297 -5.926 5.02 1 98.31 76 ASN B O 1
ATOM 1420 N N . ILE B 1 77 ? 4.73 -7.004 3.807 1 98.75 77 ILE B N 1
ATOM 1421 C CA . ILE B 1 77 ? 3.842 -5.848 3.764 1 98.75 77 ILE B CA 1
ATOM 1422 C C . ILE B 1 77 ? 3.354 -5.523 5.172 1 98.75 77 ILE B C 1
ATOM 1424 O O . ILE B 1 77 ? 3.4 -4.367 5.602 1 98.75 77 ILE B O 1
ATOM 1428 N N . GLU B 1 78 ? 2.906 -6.52 5.879 1 98.62 78 GLU B N 1
ATOM 1429 C CA . GLU B 1 78 ? 2.414 -6.32 7.238 1 98.62 78 GLU B CA 1
ATOM 1430 C C . GLU B 1 78 ? 3.498 -5.734 8.141 1 98.62 78 GLU B C 1
ATOM 1432 O O . GLU B 1 78 ? 3.244 -4.797 8.898 1 98.62 78 GLU B O 1
ATOM 1437 N N . LEU B 1 79 ? 4.672 -6.289 8.047 1 98.62 79 LEU B N 1
ATOM 1438 C CA . LEU B 1 79 ? 5.789 -5.824 8.859 1 98.62 79 LEU B CA 1
ATOM 1439 C C . LEU B 1 79 ? 6.168 -4.395 8.492 1 98.62 79 LEU B C 1
ATOM 1441 O O . LEU B 1 79 ? 6.492 -3.59 9.367 1 98.62 79 LEU B O 1
ATOM 1445 N N . ALA B 1 80 ? 6.18 -4.094 7.238 1 98.81 80 ALA B N 1
ATOM 1446 C CA . ALA B 1 80 ? 6.52 -2.75 6.781 1 98.81 80 ALA B CA 1
ATOM 1447 C C . ALA B 1 80 ? 5.5 -1.729 7.277 1 98.81 80 ALA B C 1
ATOM 1449 O O . ALA B 1 80 ? 5.871 -0.644 7.73 1 98.81 80 ALA B O 1
ATOM 1450 N N . VAL B 1 81 ? 4.219 -2.074 7.215 1 98.75 81 VAL B N 1
ATOM 1451 C CA . VAL B 1 81 ? 3.174 -1.187 7.719 1 98.75 81 VAL B CA 1
ATOM 1452 C C . VAL B 1 81 ? 3.369 -0.956 9.211 1 98.75 81 VAL B C 1
ATOM 1454 O O . VAL B 1 81 ? 3.275 0.178 9.688 1 98.75 81 VAL B O 1
ATOM 1457 N N . GLU B 1 82 ? 3.664 -1.988 9.891 1 98.44 82 GLU B N 1
ATOM 1458 C CA . GLU B 1 82 ? 3.91 -1.874 11.328 1 98.44 82 GLU B CA 1
ATOM 1459 C C . GLU B 1 82 ? 5.117 -0.985 11.609 1 98.44 82 GLU B C 1
ATOM 1461 O O . GLU B 1 82 ? 5.086 -0.158 12.523 1 98.44 82 GLU B O 1
ATOM 1466 N N . THR B 1 83 ? 6.152 -1.179 10.891 1 98.69 83 THR B N 1
ATOM 1467 C CA . THR B 1 83 ? 7.371 -0.394 11.055 1 98.69 83 THR B CA 1
ATOM 1468 C C . THR B 1 83 ? 7.098 1.09 10.828 1 98.69 83 THR B C 1
ATOM 1470 O O . THR B 1 83 ? 7.504 1.934 11.625 1 98.69 83 THR B O 1
ATOM 1473 N N . ILE B 1 84 ? 6.371 1.382 9.75 1 98.69 84 ILE B N 1
ATOM 1474 C CA . ILE B 1 84 ? 6.035 2.764 9.422 1 98.69 84 ILE B CA 1
ATOM 1475 C C . ILE B 1 84 ? 5.16 3.355 10.531 1 98.69 84 ILE B C 1
ATOM 1477 O O . ILE B 1 84 ? 5.359 4.504 10.938 1 98.69 84 ILE B O 1
ATOM 1481 N N . THR B 1 85 ? 4.176 2.578 10.984 1 98.44 85 THR B N 1
ATOM 1482 C CA . THR B 1 85 ? 3.307 3.023 12.07 1 98.44 85 THR B CA 1
ATOM 1483 C C . THR B 1 85 ? 4.125 3.387 13.305 1 98.44 85 THR B C 1
ATOM 1485 O O . THR B 1 85 ? 3.928 4.449 13.898 1 98.44 85 THR B O 1
ATOM 1488 N N . GLN B 1 86 ? 5.035 2.576 13.641 1 98.44 86 GLN B N 1
ATOM 1489 C CA . GLN B 1 86 ? 5.855 2.795 14.828 1 98.44 86 GLN B CA 1
ATOM 1490 C C . GLN B 1 86 ? 6.719 4.043 14.672 1 98.44 86 GLN B C 1
ATOM 1492 O O . GLN B 1 86 ? 6.906 4.797 15.633 1 98.44 86 GLN B O 1
ATOM 1497 N N . GLN B 1 87 ? 7.266 4.215 13.523 1 98.38 87 GLN B N 1
ATOM 1498 C CA . GLN B 1 87 ? 8.086 5.395 13.258 1 98.38 87 GLN B CA 1
ATOM 1499 C C . GLN B 1 87 ? 7.266 6.676 13.391 1 98.38 87 GLN B C 1
ATOM 1501 O O . GLN B 1 87 ? 7.734 7.66 13.961 1 98.38 87 GLN B O 1
ATOM 1506 N N . LEU B 1 88 ? 6.043 6.648 12.867 1 98.5 88 LEU B N 1
ATOM 1507 C CA . LEU B 1 88 ? 5.176 7.82 12.922 1 98.5 88 LEU B CA 1
ATOM 1508 C C . LEU B 1 88 ? 4.758 8.125 14.352 1 98.5 88 LEU B C 1
ATOM 1510 O O . LEU B 1 88 ? 4.777 9.281 14.773 1 98.5 88 LEU B O 1
ATOM 1514 N N . VAL B 1 89 ? 4.41 7.105 15.078 1 97.5 89 VAL B N 1
ATOM 1515 C CA . VAL B 1 89 ? 3.984 7.273 16.469 1 97.5 89 VAL B CA 1
ATOM 1516 C C . VAL B 1 89 ? 5.145 7.801 17.297 1 97.5 89 VAL B C 1
ATOM 1518 O O . VAL B 1 89 ? 4.957 8.664 18.156 1 97.5 89 VAL B O 1
ATOM 1521 N N . LYS B 1 90 ? 6.27 7.281 17.062 1 97.62 90 LYS B N 1
ATOM 1522 C CA . LYS B 1 90 ? 7.453 7.762 17.766 1 97.62 90 LYS B CA 1
ATOM 1523 C C . LYS B 1 90 ? 7.672 9.25 17.516 1 97.62 90 LYS B C 1
ATOM 1525 O O . LYS B 1 90 ? 7.926 10.016 18.453 1 97.62 90 LYS B O 1
ATOM 1530 N N . ARG B 1 91 ? 7.574 9.68 16.266 1 97.06 91 ARG B N 1
ATOM 1531 C CA . ARG B 1 91 ? 7.75 11.0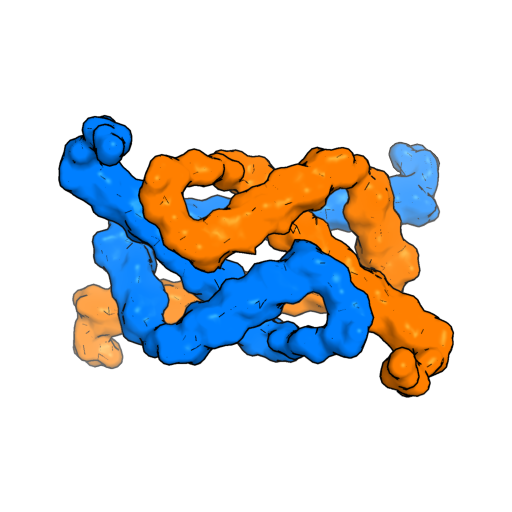78 15.906 1 97.06 91 ARG B CA 1
ATOM 1532 C C . ARG B 1 91 ? 6.68 11.945 16.562 1 97.06 91 ARG B C 1
ATOM 1534 O O . ARG B 1 91 ? 6.957 13.07 16.984 1 97.06 91 ARG B O 1
ATOM 1541 N N . MET B 1 92 ? 5.496 11.438 16.547 1 96.56 92 MET B N 1
ATOM 1542 C CA . MET B 1 92 ? 4.391 12.148 17.188 1 96.56 92 MET B CA 1
ATOM 1543 C C . MET B 1 92 ? 4.676 12.375 18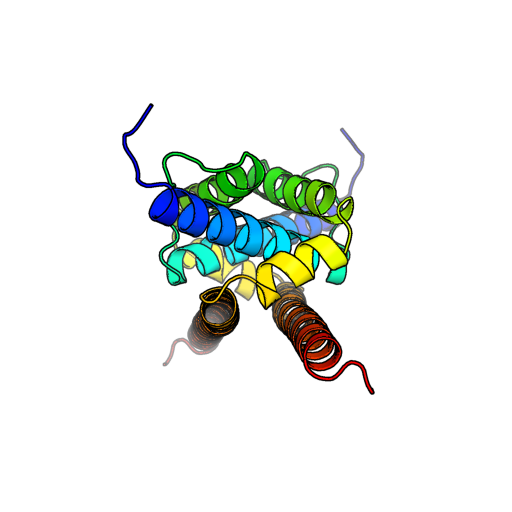.672 1 96.56 92 MET B C 1
ATOM 1545 O O . MET B 1 92 ? 4.438 13.469 19.188 1 96.56 92 MET B O 1
ATOM 1549 N N . ASN B 1 93 ? 5.195 11.375 19.312 1 96.19 93 ASN B N 1
ATOM 1550 C CA . ASN B 1 93 ? 5.5 11.461 20.75 1 96.19 93 ASN B CA 1
ATOM 1551 C C . ASN B 1 93 ? 6.664 12.414 21.016 1 96.19 93 ASN B C 1
ATOM 1553 O O . ASN B 1 93 ? 6.68 13.109 22.031 1 96.19 93 ASN B O 1
ATOM 1557 N N . GLU B 1 94 ? 7.59 12.445 20.125 1 94.75 94 GLU B N 1
ATOM 1558 C CA . GLU B 1 94 ? 8.734 13.344 20.25 1 94.75 94 GLU B CA 1
ATOM 1559 C C . GLU B 1 94 ? 8.305 14.805 20.094 1 94.75 94 GLU B C 1
ATOM 1561 O O . GLU B 1 94 ? 8.875 15.695 20.734 1 94.75 94 GLU B O 1
ATOM 1566 N N . GLU B 1 95 ? 7.387 15 19.188 1 90.06 95 GLU B N 1
ATOM 1567 C CA . GLU B 1 95 ? 6.898 16.359 18.969 1 90.06 95 GLU B CA 1
ATOM 1568 C C . GLU B 1 95 ? 6.035 16.828 20.125 1 90.06 95 GLU B C 1
ATOM 1570 O O . GLU B 1 95 ? 6.016 18.016 20.453 1 90.06 95 GLU B O 1
ATOM 1575 N N . ALA B 1 96 ? 5.344 15.961 20.734 1 88.19 96 ALA B N 1
ATOM 1576 C CA . ALA B 1 96 ? 4.465 16.281 21.859 1 88.19 96 ALA B CA 1
ATOM 1577 C C . ALA B 1 96 ? 5.262 16.5 23.141 1 88.19 96 ALA B C 1
ATOM 1579 O O . ALA B 1 96 ? 4.848 17.266 24.016 1 88.19 96 ALA B O 1
ATOM 1580 N N . ASP B 1 97 ? 6.262 15.766 23.328 1 83.25 97 ASP B N 1
ATOM 1581 C CA . ASP B 1 97 ? 7.148 15.906 24.484 1 83.25 97 ASP B CA 1
ATOM 1582 C C . ASP B 1 97 ? 8.609 16 24.031 1 83.25 97 ASP B C 1
ATOM 1584 O O . ASP B 1 97 ? 9.305 14.992 23.953 1 83.25 97 ASP B O 1
ATOM 1588 N N . PRO B 1 98 ? 9.023 17.172 23.625 1 71.5 98 PRO B N 1
ATOM 1589 C CA . PRO B 1 98 ? 10.391 17.281 23.125 1 71.5 98 PRO B CA 1
ATOM 1590 C C . PRO B 1 98 ? 11.438 16.891 24.156 1 71.5 98 PRO B C 1
ATOM 1592 O O . PRO B 1 98 ? 12.625 16.797 23.828 1 71.5 98 PRO B O 1
ATOM 1595 N N . SER B 1 99 ? 11.023 16.672 25.344 1 71.88 99 SER B N 1
ATOM 1596 C CA . SER B 1 99 ? 11.977 16.344 26.391 1 71.88 99 SER B CA 1
ATOM 1597 C C . SER B 1 99 ? 12.492 14.922 26.25 1 71.88 99 SER B C 1
ATOM 1599 O O . SER B 1 99 ? 13.43 14.523 26.953 1 71.88 99 SER B O 1
ATOM 1601 N N . ILE B 1 100 ? 11.953 14.227 25.344 1 49.84 100 ILE B N 1
ATOM 1602 C CA . ILE B 1 100 ? 12.438 12.859 25.234 1 49.84 100 ILE B CA 1
ATOM 1603 C C . ILE B 1 100 ? 13.578 12.797 24.219 1 49.84 100 ILE B C 1
ATOM 1605 O O . ILE B 1 100 ? 13.5 13.406 23.141 1 49.84 100 ILE B O 1
#

Foldseek 3Di:
DPDDDPVVVVLVVLLVVQVLLVLLVVCVVVVDDDDPDDDPVVVVSRVSNVVSVVPDVVVNVCSQVVHPCSVVVVVVVVVVVVVVVVVVVVVVVCVVPVVD/DPDDDPVVVVLVVLLVVQVLLVLLVVCVVVVDDDDPDDDPVVVVSRVSNVVSVVPDVVVNVCSQVVHPCNVVVVVVVVVVVVVVVVVVVVVVVCVVPVVD

Nearest PDB structures (foldseek):
  5t95-assembly1_A  TM=9.164E-01  e=3.579E-07  Glycine max
  5t9f-assembly1_B  TM=9.153E-01  e=3.816E-07  Glycine max
  5whx-assembly1_A  TM=9.188E-01  e=4.339E-07  Glycine max
  5t95-assembly1_A  TM=9.165E-01  e=2.773E-07  Glycine max
  5t9f-assembly1_B  TM=9.155E-01  e=2.957E-07  Glycine max

pLDDT: mean 95.22, std 8.03, range [49.69, 98.88]

Solvent-accessible surface area (backbone atoms only — not comparable to full-atom values): 11055 Å² total; per-residue (Å²): 130,84,88,67,52,72,66,57,48,49,51,54,46,47,50,43,50,41,54,36,41,50,54,9,49,33,38,52,70,64,63,68,72,89,59,99,72,59,51,71,57,34,48,41,53,49,48,32,18,56,57,42,65,73,48,56,66,64,58,54,42,44,43,44,69,76,29,93,59,35,61,58,51,51,51,46,52,55,51,24,48,51,51,52,50,51,54,43,51,50,51,44,49,37,70,73,40,68,87,102,129,85,89,67,52,72,67,57,49,50,50,54,46,48,50,42,51,41,56,36,40,50,54,9,49,32,38,53,69,62,62,68,72,88,59,98,71,60,50,72,58,35,46,41,54,49,49,33,19,57,57,43,66,72,48,56,66,66,59,54,42,45,42,43,69,76,29,91,59,35,60,59,51,52,51,45,50,54,51,24,48,51,50,53,50,52,53,42,52,51,51,45,49,37,70,74,39,67,87,104